Protein AF-A0A0N5BT43-F1 (afdb_monomer)

Structure (mmCIF, N/CA/C/O backbone):
data_AF-A0A0N5BT43-F1
#
_entry.id   AF-A0A0N5BT43-F1
#
loop_
_atom_site.group_PDB
_atom_site.id
_atom_site.type_symbol
_atom_site.label_atom_id
_ato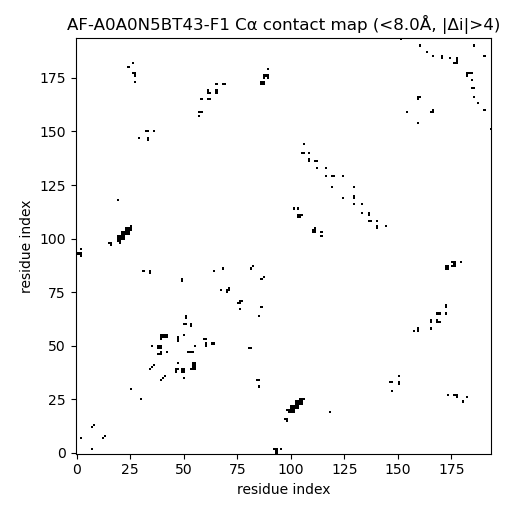m_site.label_alt_id
_atom_site.label_comp_id
_atom_site.label_asym_id
_atom_site.label_entity_id
_atom_site.label_seq_id
_atom_site.pdbx_PDB_ins_code
_atom_site.Cartn_x
_atom_site.Cartn_y
_atom_site.Cartn_z
_atom_site.occupancy
_atom_site.B_iso_or_equiv
_atom_site.auth_seq_id
_atom_site.auth_comp_id
_atom_site.auth_asym_id
_atom_site.auth_atom_id
_atom_site.pdbx_PDB_model_num
ATOM 1 N N . MET A 1 1 ? 10.689 -14.403 7.385 1.00 35.81 1 MET A N 1
ATOM 2 C CA . MET A 1 1 ? 11.200 -13.707 8.581 1.00 35.81 1 MET A CA 1
ATOM 3 C C . MET A 1 1 ? 10.027 -13.578 9.537 1.00 35.81 1 MET A C 1
ATOM 5 O O . MET A 1 1 ? 9.161 -12.757 9.276 1.00 35.81 1 MET A O 1
ATOM 9 N N . LYS A 1 2 ? 9.903 -14.493 10.511 1.00 35.62 2 LYS A N 1
ATOM 10 C CA . LYS A 1 2 ? 8.827 -14.454 11.515 1.00 35.62 2 LYS A CA 1
ATOM 11 C C . LYS A 1 2 ? 9.064 -13.217 12.379 1.00 35.62 2 LYS A C 1
ATOM 13 O O . LYS A 1 2 ? 10.178 -13.069 12.862 1.00 35.62 2 LYS A O 1
ATOM 18 N N . ILE A 1 3 ? 8.051 -12.369 12.539 1.00 40.81 3 ILE A N 1
ATOM 19 C CA . ILE A 1 3 ? 8.063 -11.384 13.621 1.00 40.81 3 ILE A CA 1
ATOM 20 C C . ILE A 1 3 ? 7.986 -12.225 14.890 1.00 40.81 3 ILE A C 1
ATOM 22 O O . ILE A 1 3 ? 6.999 -12.936 15.094 1.00 40.81 3 ILE A O 1
ATOM 26 N N . THR A 1 4 ? 9.073 -12.278 15.649 1.00 49.47 4 THR A N 1
ATOM 27 C CA . THR A 1 4 ? 9.100 -13.007 16.916 1.00 49.47 4 THR A CA 1
ATOM 28 C C . THR A 1 4 ? 8.490 -12.129 18.001 1.00 49.47 4 THR A C 1
ATOM 30 O O . THR A 1 4 ? 8.482 -10.904 17.892 1.00 49.47 4 THR A O 1
ATOM 33 N N . GLN A 1 5 ? 7.966 -12.763 19.051 1.00 48.34 5 GLN A N 1
ATOM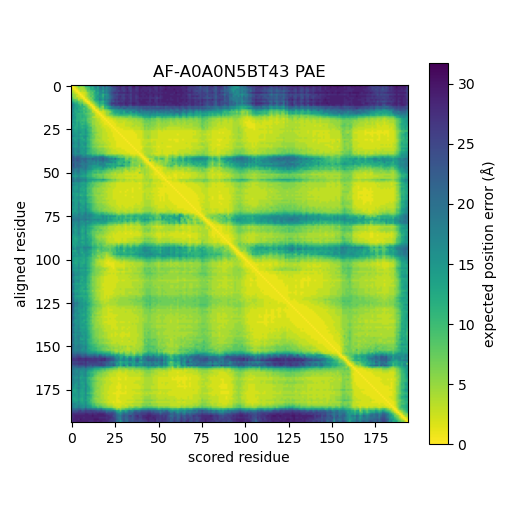 34 C CA . GLN A 1 5 ? 7.461 -12.098 20.257 1.00 48.34 5 GLN A CA 1
ATOM 35 C C . GLN A 1 5 ? 8.425 -10.999 20.751 1.00 48.34 5 GLN A C 1
ATOM 37 O O . GLN A 1 5 ? 7.984 -9.934 21.176 1.00 48.34 5 GLN A O 1
ATOM 42 N N . ASP A 1 6 ? 9.728 -11.240 20.592 1.00 47.28 6 ASP A N 1
ATOM 43 C CA . ASP A 1 6 ? 10.815 -10.368 21.032 1.00 47.28 6 ASP A CA 1
ATOM 44 C C . ASP A 1 6 ? 10.832 -8.992 20.333 1.00 47.28 6 ASP A C 1
ATOM 46 O O . ASP A 1 6 ? 11.148 -7.983 20.960 1.00 47.28 6 ASP A O 1
ATOM 50 N N . GLU A 1 7 ? 10.429 -8.911 19.057 1.00 50.16 7 GLU A N 1
ATOM 51 C CA . GLU A 1 7 ? 10.373 -7.641 18.303 1.00 50.16 7 GLU A CA 1
ATOM 52 C C . GLU A 1 7 ? 9.180 -6.760 18.717 1.00 50.16 7 GLU A C 1
ATOM 54 O O . GLU A 1 7 ? 9.141 -5.565 18.425 1.00 50.16 7 GLU A O 1
ATOM 59 N N . ILE A 1 8 ? 8.202 -7.346 19.409 1.00 52.69 8 ILE A N 1
ATOM 60 C CA . ILE A 1 8 ? 7.000 -6.672 19.909 1.00 52.69 8 ILE A CA 1
ATOM 61 C C . ILE A 1 8 ? 7.227 -6.209 21.368 1.00 52.69 8 ILE A C 1
ATOM 63 O O . ILE A 1 8 ? 6.659 -5.210 21.812 1.00 52.69 8 ILE A O 1
ATOM 67 N N . THR A 1 9 ? 8.123 -6.867 22.109 1.00 47.19 9 THR A N 1
ATOM 68 C CA . THR A 1 9 ? 8.398 -6.586 23.529 1.00 47.19 9 THR A CA 1
ATOM 69 C C . THR A 1 9 ? 9.357 -5.427 23.814 1.00 47.19 9 THR A C 1
ATOM 71 O O . THR A 1 9 ? 9.362 -4.946 24.946 1.00 47.19 9 THR A O 1
ATOM 74 N N . ASP A 1 10 ? 10.080 -4.886 22.823 1.00 52.25 10 ASP A N 1
ATOM 75 C CA . ASP A 1 10 ? 10.927 -3.683 23.014 1.00 52.25 10 ASP A CA 1
ATOM 76 C C . ASP A 1 10 ? 10.100 -2.394 23.267 1.00 52.25 10 ASP A C 1
ATOM 78 O O . ASP A 1 10 ? 10.631 -1.310 23.517 1.00 52.25 10 ASP A O 1
ATOM 82 N N . GLY A 1 11 ? 8.767 -2.524 23.278 1.00 51.66 11 GLY A N 1
ATOM 83 C CA . GLY A 1 11 ? 7.824 -1.542 23.801 1.00 51.66 11 GLY A CA 1
ATOM 84 C C . GLY A 1 11 ? 6.556 -2.181 24.379 1.00 51.66 11 GLY A C 1
ATOM 85 O O . GLY A 1 11 ? 5.503 -2.078 23.768 1.00 51.66 11 GLY A O 1
ATOM 86 N N . ARG A 1 12 ? 6.639 -2.790 25.575 1.00 50.28 12 ARG A N 1
ATOM 87 C CA . ARG A 1 12 ? 5.501 -3.129 26.475 1.00 50.28 12 ARG A CA 1
ATOM 88 C C . ARG A 1 12 ? 4.264 -3.761 25.806 1.00 50.28 12 ARG A C 1
ATOM 90 O O . ARG A 1 12 ? 3.149 -3.257 25.948 1.00 50.28 12 ARG A O 1
ATOM 97 N N . ILE A 1 13 ? 4.425 -4.885 25.118 1.00 56.25 13 ILE A N 1
ATOM 98 C CA . ILE A 1 13 ? 3.288 -5.722 24.711 1.00 56.25 13 ILE A CA 1
ATOM 99 C C . ILE A 1 13 ? 3.469 -7.091 25.361 1.00 56.25 13 ILE A C 1
ATOM 101 O O . ILE A 1 13 ? 4.015 -8.021 24.775 1.00 56.25 13 ILE A O 1
ATOM 105 N N . ASP A 1 14 ? 3.017 -7.201 26.610 1.00 57.00 14 ASP A N 1
ATOM 106 C CA . ASP A 1 14 ? 3.233 -8.403 27.422 1.00 57.00 14 ASP A CA 1
ATOM 107 C C . ASP A 1 14 ? 2.347 -9.579 26.963 1.00 57.00 14 ASP A C 1
ATOM 109 O O . ASP A 1 14 ? 2.693 -10.740 27.180 1.00 57.00 14 ASP A O 1
ATOM 113 N N . ARG A 1 15 ? 1.207 -9.303 26.299 1.00 66.69 15 ARG A N 1
ATOM 114 C CA . ARG A 1 15 ? 0.237 -10.314 25.830 1.00 66.69 15 ARG A CA 1
ATOM 115 C C . ARG A 1 15 ? -0.517 -9.889 24.573 1.00 66.69 15 ARG A C 1
ATOM 117 O O . ARG A 1 15 ? -1.572 -9.272 24.651 1.00 66.69 15 ARG A O 1
ATOM 124 N N . LEU A 1 16 ? -0.026 -10.285 23.403 1.00 65.19 16 LEU A N 1
ATOM 125 C CA . LEU A 1 16 ? -0.642 -9.974 22.104 1.00 65.19 16 LEU A CA 1
ATOM 126 C C . LEU A 1 16 ? -2.112 -10.402 21.958 1.00 65.19 16 LEU A C 1
ATOM 128 O O . LEU A 1 16 ? -2.863 -9.751 21.238 1.00 65.19 16 LEU A O 1
ATOM 132 N N . SER A 1 17 ? -2.539 -11.453 22.660 1.00 69.31 17 SER A N 1
ATOM 133 C CA . SER A 1 17 ? -3.932 -11.921 22.677 1.00 69.31 17 SER A CA 1
ATOM 134 C C . SER A 1 17 ? -4.920 -10.907 23.265 1.00 69.31 17 SER A C 1
ATOM 136 O O . SER A 1 17 ? -6.119 -11.007 23.020 1.00 69.31 17 SER A O 1
ATOM 138 N N . GLU A 1 18 ? -4.435 -9.944 24.049 1.00 76.12 18 GLU A N 1
ATOM 139 C CA . GLU A 1 18 ? -5.247 -8.884 24.657 1.00 76.12 18 GLU A CA 1
ATOM 140 C C . GLU A 1 18 ? -5.387 -7.662 23.730 1.00 76.12 18 GLU A C 1
ATOM 142 O O . GLU A 1 18 ? -6.152 -6.741 24.015 1.00 76.12 18 GLU A O 1
ATOM 147 N N . TRP A 1 19 ? -4.687 -7.657 22.589 1.00 77.69 19 TRP A N 1
ATOM 148 C CA . TRP A 1 19 ? -4.677 -6.541 21.652 1.00 77.69 19 TRP A CA 1
ATOM 149 C C . TRP A 1 19 ? -5.631 -6.760 20.485 1.00 77.69 19 TRP A C 1
ATOM 151 O O . TRP A 1 19 ? -5.748 -7.843 19.912 1.00 77.69 19 TRP A O 1
ATOM 161 N N . LYS A 1 20 ? -6.277 -5.670 20.072 1.00 83.12 20 LYS A N 1
ATOM 162 C CA . LYS A 1 20 ? -7.002 -5.601 18.803 1.00 83.12 20 LYS A CA 1
ATOM 163 C C . LYS A 1 20 ? -6.068 -5.054 17.737 1.00 83.12 20 LYS A C 1
ATOM 165 O O . LYS A 1 20 ? -5.695 -3.883 17.766 1.00 83.12 20 LYS A O 1
ATOM 170 N N . VAL A 1 21 ? -5.687 -5.915 16.797 1.00 83.44 21 VAL A N 1
ATOM 171 C CA . VAL A 1 21 ? -4.773 -5.558 15.710 1.00 83.44 21 VAL A CA 1
ATOM 172 C C . VAL A 1 21 ? -5.571 -5.247 14.451 1.00 83.44 21 VAL A C 1
ATOM 174 O O . VAL A 1 21 ? -6.328 -6.076 13.942 1.00 83.44 21 VAL A O 1
ATOM 177 N N . PHE A 1 22 ? -5.372 -4.041 13.928 1.00 86.81 22 PHE A N 1
ATOM 178 C CA . PHE A 1 22 ? -5.937 -3.606 12.659 1.00 86.81 22 PHE A CA 1
ATOM 179 C C . PHE A 1 22 ? -4.843 -3.488 11.611 1.00 86.81 22 PHE A C 1
ATOM 181 O O . PHE A 1 22 ? -3.774 -2.937 11.868 1.00 86.81 22 PHE A O 1
ATOM 188 N N . MET A 1 23 ? -5.145 -3.941 10.399 1.00 87.50 23 MET A N 1
ATOM 189 C CA . MET A 1 23 ? -4.283 -3.743 9.243 1.00 87.50 23 MET A CA 1
ATOM 190 C C . MET A 1 23 ? -5.022 -2.914 8.207 1.00 87.50 23 MET A C 1
ATOM 192 O O . MET A 1 23 ? -6.097 -3.295 7.756 1.00 87.50 23 MET A O 1
ATOM 196 N N . ILE A 1 24 ? -4.438 -1.796 7.790 1.00 88.25 24 ILE A N 1
ATOM 197 C CA . ILE A 1 24 ? -4.996 -0.980 6.713 1.00 88.25 24 ILE A CA 1
ATOM 198 C C . ILE A 1 24 ? -4.375 -1.451 5.398 1.00 88.25 24 ILE A C 1
ATOM 200 O O . ILE A 1 24 ? -3.164 -1.342 5.205 1.00 88.25 24 ILE A O 1
ATOM 204 N N . LYS A 1 25 ? -5.198 -1.979 4.489 1.00 90.38 25 LYS A N 1
ATOM 205 C CA . LYS A 1 25 ? -4.769 -2.354 3.139 1.00 90.38 25 LYS A CA 1
ATOM 206 C C . LYS A 1 25 ? -5.042 -1.226 2.151 1.00 90.38 25 LYS A C 1
ATOM 208 O O . LYS A 1 25 ? -6.048 -0.528 2.240 1.00 90.38 25 LYS A O 1
ATOM 213 N N . GLN A 1 26 ? -4.159 -1.097 1.170 1.00 90.81 26 GLN A N 1
ATOM 214 C CA . GLN A 1 26 ? -4.275 -0.156 0.063 1.00 90.81 26 GLN A CA 1
ATOM 215 C C . GLN A 1 26 ? -3.997 -0.903 -1.242 1.00 90.81 26 GLN A C 1
ATOM 217 O O . GLN A 1 26 ? -3.101 -1.749 -1.286 1.00 90.81 26 GLN A O 1
ATOM 222 N N . HIS A 1 27 ? -4.731 -0.584 -2.310 1.00 91.00 27 HIS A N 1
ATOM 223 C CA . HIS A 1 27 ? -4.493 -1.192 -3.618 1.00 91.00 27 HIS A CA 1
ATOM 224 C C . HIS A 1 27 ? -3.023 -0.983 -4.055 1.00 91.00 27 HIS A C 1
ATOM 226 O O . HIS A 1 27 ? -2.564 0.168 -4.048 1.00 91.00 27 HIS A O 1
ATOM 232 N N . PRO A 1 28 ? -2.277 -2.032 -4.477 1.00 91.94 28 PRO A N 1
ATOM 233 C CA . PRO A 1 28 ? -0.835 -1.931 -4.729 1.00 91.94 28 PRO A CA 1
ATOM 234 C C . PRO A 1 28 ? -0.446 -0.832 -5.722 1.00 91.94 28 PRO A C 1
ATOM 236 O O . PRO A 1 28 ? 0.557 -0.145 -5.531 1.00 91.94 28 PRO A O 1
ATOM 239 N N . VAL A 1 29 ? -1.272 -0.609 -6.751 1.00 88.88 29 VAL A N 1
ATOM 240 C CA . VAL A 1 29 ? -1.067 0.486 -7.714 1.00 88.88 29 VAL A CA 1
ATOM 241 C C . VAL A 1 29 ? -1.148 1.851 -7.036 1.00 88.88 29 VAL A C 1
ATOM 243 O O . VAL A 1 29 ? -0.245 2.666 -7.204 1.00 88.88 29 VAL A O 1
ATOM 246 N N . ASN A 1 30 ? -2.183 2.101 -6.231 1.00 88.06 30 ASN A N 1
ATOM 247 C CA . ASN A 1 30 ? -2.364 3.401 -5.583 1.00 88.06 30 ASN A CA 1
ATOM 248 C C . ASN A 1 30 ? -1.234 3.670 -4.588 1.00 88.06 30 ASN A C 1
ATOM 250 O O . ASN A 1 30 ? -0.684 4.769 -4.575 1.00 88.06 30 ASN A O 1
ATOM 254 N N . ARG A 1 31 ? -0.821 2.638 -3.844 1.00 90.31 31 ARG A N 1
ATOM 255 C CA . ARG A 1 31 ? 0.324 2.705 -2.936 1.00 90.31 31 ARG A CA 1
ATOM 256 C C . ARG A 1 31 ? 1.609 3.101 -3.654 1.00 90.31 31 ARG A C 1
ATOM 258 O O . ARG A 1 31 ? 2.283 4.048 -3.253 1.00 90.31 31 ARG A O 1
ATOM 265 N N . PHE A 1 32 ? 1.953 2.387 -4.724 1.00 91.06 32 PHE A N 1
ATOM 266 C CA . PHE A 1 32 ? 3.161 2.677 -5.491 1.00 91.06 32 PHE A CA 1
ATOM 267 C C . PHE A 1 32 ? 3.148 4.111 -6.033 1.00 91.06 32 PHE A C 1
ATOM 269 O O . PHE A 1 32 ? 4.145 4.828 -5.932 1.00 91.06 32 PHE A O 1
ATOM 276 N N . LEU A 1 33 ? 2.008 4.549 -6.572 1.00 88.31 33 LEU A N 1
ATOM 277 C CA . LEU A 1 33 ? 1.860 5.881 -7.146 1.00 88.31 33 LEU A CA 1
ATOM 278 C C . LEU A 1 33 ? 1.899 6.995 -6.094 1.00 88.31 33 LEU A C 1
ATOM 280 O O . LEU A 1 33 ? 2.471 8.050 -6.366 1.00 88.31 33 LEU A O 1
ATOM 284 N N . ASP A 1 34 ? 1.366 6.769 -4.891 1.00 87.25 34 ASP A N 1
ATOM 285 C CA . ASP A 1 34 ? 1.503 7.690 -3.757 1.00 87.25 34 ASP A CA 1
ATOM 286 C C . ASP A 1 34 ? 2.980 7.920 -3.410 1.00 87.25 34 ASP A C 1
ATOM 288 O O . ASP A 1 34 ? 3.438 9.064 -3.299 1.00 87.25 34 ASP A O 1
ATOM 292 N N . VAL A 1 35 ? 3.749 6.835 -3.283 1.00 88.56 35 VAL A N 1
ATOM 293 C CA . VAL A 1 35 ? 5.186 6.888 -2.977 1.00 88.56 35 VAL A CA 1
ATOM 294 C C . VAL A 1 35 ? 5.954 7.573 -4.109 1.00 88.56 35 VAL A C 1
ATOM 296 O O . VAL A 1 35 ? 6.746 8.489 -3.864 1.00 88.56 35 VAL A O 1
ATOM 299 N N . TYR A 1 36 ? 5.679 7.189 -5.356 1.00 88.06 36 TYR A N 1
ATOM 300 C CA . TYR A 1 36 ? 6.255 7.806 -6.548 1.00 88.06 36 TYR A CA 1
ATOM 301 C C . TYR A 1 36 ? 5.979 9.316 -6.601 1.00 88.06 36 TYR A C 1
ATOM 303 O O . TYR A 1 36 ? 6.898 10.115 -6.791 1.00 88.06 36 TYR A O 1
ATOM 311 N N . MET A 1 37 ? 4.742 9.743 -6.354 1.00 85.31 37 MET A N 1
ATOM 312 C CA . MET A 1 37 ? 4.394 11.163 -6.340 1.00 85.31 37 MET A CA 1
ATOM 313 C C . MET A 1 37 ? 5.068 11.929 -5.206 1.00 85.31 37 MET A C 1
ATOM 315 O O . MET A 1 37 ? 5.446 13.091 -5.383 1.00 85.31 37 MET A O 1
ATOM 319 N N . ARG A 1 38 ? 5.219 11.294 -4.040 1.00 85.12 38 ARG A N 1
ATOM 320 C CA . ARG A 1 38 ? 5.840 11.902 -2.862 1.00 85.12 38 ARG A CA 1
ATOM 321 C C . ARG A 1 38 ? 7.337 12.125 -3.053 1.00 85.12 38 ARG A C 1
ATOM 323 O O . ARG A 1 38 ? 7.846 13.171 -2.641 1.00 85.12 38 ARG A O 1
ATOM 330 N N . PHE A 1 39 ? 8.039 11.160 -3.644 1.00 86.31 39 PHE A N 1
ATOM 331 C CA . PHE A 1 39 ? 9.501 11.181 -3.697 1.00 86.31 39 PHE A CA 1
ATOM 332 C C . PHE A 1 39 ? 10.071 11.520 -5.074 1.00 86.31 39 PHE A C 1
ATOM 334 O O . PHE A 1 39 ? 11.065 12.240 -5.136 1.00 86.31 39 PHE A O 1
ATOM 341 N N . CYS A 1 40 ? 9.442 11.068 -6.156 1.00 85.62 40 CYS A N 1
ATOM 342 C CA . CYS A 1 40 ? 10.077 10.994 -7.475 1.00 85.62 40 CYS A CA 1
ATOM 343 C C . CYS A 1 40 ? 9.611 12.060 -8.463 1.00 85.62 40 CYS A C 1
ATOM 345 O O . CYS A 1 40 ? 10.371 12.485 -9.325 1.00 85.62 40 CYS A O 1
ATOM 347 N N . GLN A 1 41 ? 8.398 12.577 -8.288 1.00 79.88 41 GLN A N 1
ATOM 348 C CA . GLN A 1 41 ? 7.828 13.584 -9.187 1.00 79.88 41 GLN A CA 1
ATOM 349 C C . GLN A 1 41 ? 8.250 15.032 -8.911 1.00 79.88 41 GLN A C 1
ATOM 351 O O . GLN A 1 41 ? 7.934 15.923 -9.695 1.00 79.88 41 GLN A O 1
ATOM 356 N N . LYS A 1 42 ? 8.945 15.302 -7.803 1.00 73.31 42 LYS A N 1
ATOM 357 C CA . LYS A 1 42 ? 9.584 16.602 -7.560 1.00 73.31 42 LYS A CA 1
ATOM 358 C C . LYS A 1 42 ? 11.086 16.387 -7.508 1.00 73.31 42 LYS A C 1
ATOM 360 O O . LYS A 1 42 ? 11.543 15.645 -6.637 1.00 73.31 42 LYS A O 1
ATOM 365 N N . TYR A 1 43 ? 11.835 17.056 -8.387 1.00 67.44 43 TYR A N 1
ATOM 366 C CA . TYR A 1 43 ? 13.292 17.027 -8.317 1.00 67.44 43 TYR A CA 1
ATOM 367 C C . TYR A 1 43 ? 13.734 17.558 -6.955 1.00 67.44 43 TYR A C 1
ATOM 369 O O . TYR A 1 43 ? 13.510 18.712 -6.592 1.00 67.44 43 TYR A O 1
ATOM 377 N N . ARG A 1 44 ? 14.310 16.659 -6.169 1.00 73.81 44 ARG A N 1
ATOM 378 C CA . ARG A 1 44 ? 14.967 16.942 -4.902 1.00 73.81 44 ARG A CA 1
ATOM 379 C C . ARG A 1 44 ? 16.174 16.034 -4.889 1.00 73.81 44 ARG A C 1
ATOM 381 O O . ARG A 1 44 ? 16.004 14.820 -4.934 1.00 73.81 44 ARG A O 1
ATOM 388 N N . GLU A 1 45 ? 17.367 16.602 -4.824 1.00 71.81 45 GLU A N 1
ATOM 389 C CA . GLU A 1 45 ? 18.614 15.834 -4.886 1.00 71.81 45 GLU A CA 1
ATOM 390 C C . GLU A 1 45 ? 18.652 14.712 -3.833 1.00 71.81 45 GLU A C 1
ATOM 392 O O . GLU A 1 45 ? 18.938 13.560 -4.152 1.00 71.81 45 GLU A O 1
ATOM 397 N N . LYS A 1 46 ? 18.151 14.996 -2.623 1.00 75.56 46 LYS A N 1
ATOM 398 C CA . LYS A 1 46 ? 17.956 14.011 -1.541 1.00 75.56 46 LYS A CA 1
ATOM 399 C C . LYS A 1 46 ? 17.044 12.817 -1.873 1.00 75.56 46 LYS A C 1
ATOM 401 O O . LYS A 1 46 ? 17.065 11.811 -1.172 1.00 75.56 46 LYS A O 1
ATOM 406 N N . ASN A 1 47 ? 16.217 12.914 -2.912 1.00 79.25 47 ASN A N 1
ATOM 407 C CA . ASN A 1 47 ? 15.336 11.837 -3.367 1.00 79.25 47 ASN A CA 1
ATOM 408 C C . ASN A 1 47 ? 15.912 11.070 -4.566 1.00 79.25 47 ASN A C 1
ATOM 410 O O . ASN A 1 47 ? 15.330 10.064 -4.966 1.00 79.25 47 ASN A O 1
ATOM 414 N N . LYS A 1 48 ? 17.050 11.499 -5.127 1.00 78.69 48 LYS A N 1
ATOM 415 C CA . LYS A 1 48 ? 17.673 10.865 -6.295 1.00 78.69 48 LYS A CA 1
ATOM 416 C C . LYS A 1 48 ? 17.937 9.374 -6.053 1.00 78.69 48 LYS A C 1
ATOM 418 O O . LYS A 1 48 ? 17.581 8.546 -6.890 1.00 78.69 48 LYS A O 1
ATOM 423 N N . VAL A 1 49 ? 18.456 9.035 -4.868 1.00 82.00 49 VAL A N 1
ATOM 424 C CA . VAL A 1 49 ? 18.684 7.645 -4.436 1.00 82.00 49 VAL A CA 1
ATOM 425 C C . VAL A 1 49 ? 17.364 6.887 -4.277 1.00 82.00 49 VAL A C 1
ATOM 427 O O . VAL A 1 49 ? 17.228 5.802 -4.831 1.00 82.00 49 VAL A O 1
ATOM 430 N N . LYS A 1 50 ? 16.363 7.490 -3.616 1.00 83.38 50 LYS A N 1
ATOM 431 C CA . LYS A 1 50 ? 15.030 6.888 -3.388 1.00 83.38 50 LYS A CA 1
ATOM 432 C C . LYS A 1 50 ? 14.291 6.554 -4.683 1.00 83.38 50 LYS A C 1
ATOM 434 O O . LYS A 1 50 ? 13.457 5.658 -4.717 1.00 83.38 50 LYS A O 1
ATOM 439 N N . CYS A 1 51 ? 14.588 7.308 -5.735 1.00 87.62 51 CYS A N 1
ATOM 440 C CA . CYS A 1 51 ? 14.001 7.159 -7.058 1.00 87.62 51 CYS A CA 1
ATOM 441 C C . CYS A 1 51 ? 14.960 6.479 -8.033 1.00 87.62 51 CYS A C 1
ATOM 443 O O . CYS A 1 51 ? 14.807 6.636 -9.239 1.00 87.62 51 CYS A O 1
ATOM 445 N N . LEU A 1 52 ? 15.959 5.738 -7.536 1.00 90.25 52 LEU A N 1
ATOM 446 C CA . LEU A 1 52 ? 16.852 4.885 -8.328 1.00 90.25 52 LEU A CA 1
ATOM 447 C C . LEU A 1 52 ? 17.590 5.617 -9.460 1.00 90.25 52 LEU A C 1
ATOM 449 O O . LEU A 1 52 ? 17.889 5.029 -10.505 1.00 90.25 52 LEU A O 1
ATOM 453 N N . ASN A 1 53 ? 17.893 6.904 -9.261 1.00 89.50 53 ASN A N 1
ATOM 454 C CA . ASN A 1 53 ? 18.434 7.808 -10.281 1.00 89.50 53 ASN A CA 1
ATOM 455 C C . ASN A 1 53 ? 17.544 7.930 -11.539 1.00 89.50 53 ASN A C 1
ATOM 457 O O . ASN A 1 53 ? 18.045 8.242 -12.612 1.00 89.50 53 ASN A O 1
ATOM 461 N N . CYS A 1 54 ? 16.246 7.642 -11.428 1.00 89.00 54 CYS A N 1
ATOM 462 C CA . CYS A 1 54 ? 15.268 7.734 -12.517 1.00 89.00 54 CYS A CA 1
ATOM 463 C C . CYS A 1 54 ? 14.467 9.043 -12.506 1.00 89.00 54 CYS A C 1
ATOM 465 O O . CYS A 1 54 ? 13.757 9.325 -13.465 1.00 89.00 54 CYS A O 1
ATOM 467 N N . PHE A 1 55 ? 14.549 9.835 -11.431 1.00 85.12 55 PHE A N 1
ATOM 468 C CA . PHE A 1 55 ? 13.744 11.050 -11.250 1.00 85.12 55 PHE A CA 1
ATOM 469 C C . PHE A 1 55 ? 12.249 10.769 -11.452 1.00 85.12 55 PHE A C 1
ATOM 471 O O . PHE A 1 55 ? 11.715 9.930 -10.737 1.00 85.12 55 PHE A O 1
ATOM 478 N N . SER A 1 56 ? 11.581 11.433 -12.397 1.00 85.94 56 SER A N 1
ATOM 479 C CA . SER A 1 56 ? 10.166 11.219 -12.704 1.00 85.94 56 SER A CA 1
ATOM 480 C C . SER A 1 56 ? 9.910 10.096 -13.716 1.00 85.94 56 SER A C 1
ATOM 482 O O . SER A 1 56 ? 8.748 9.797 -13.965 1.00 85.94 56 SER A O 1
ATOM 484 N N . ASP A 1 57 ? 10.925 9.432 -14.277 1.00 87.62 57 ASP A N 1
ATOM 485 C CA . ASP A 1 57 ? 10.712 8.357 -15.256 1.00 87.62 57 ASP A CA 1
ATOM 486 C C . ASP A 1 57 ? 10.135 7.095 -14.590 1.00 87.62 57 ASP A C 1
ATOM 488 O O . ASP A 1 57 ? 10.836 6.293 -13.963 1.00 87.62 57 ASP A O 1
ATOM 492 N N . LEU A 1 58 ? 8.829 6.905 -14.773 1.00 86.50 58 LEU A N 1
ATOM 493 C CA . LEU A 1 58 ? 8.062 5.783 -14.244 1.00 86.50 58 LEU A CA 1
ATOM 494 C C . LEU A 1 58 ? 8.540 4.425 -14.789 1.00 86.50 58 LEU A C 1
ATOM 496 O O . LEU A 1 58 ? 8.617 3.448 -14.036 1.00 86.50 58 LEU A O 1
ATOM 500 N N . ASN A 1 59 ? 8.908 4.364 -16.074 1.00 88.50 59 ASN A N 1
ATOM 501 C CA . ASN A 1 59 ? 9.397 3.144 -16.718 1.00 88.50 59 ASN A CA 1
ATOM 502 C C . ASN A 1 59 ? 10.731 2.703 -16.113 1.00 88.50 59 ASN A C 1
ATOM 504 O O . ASN A 1 59 ? 10.927 1.515 -15.812 1.00 88.50 59 ASN A O 1
ATOM 508 N N . CYS A 1 60 ? 11.635 3.665 -15.916 1.00 91.06 60 CYS A N 1
ATOM 509 C CA . CYS A 1 60 ? 12.921 3.450 -15.267 1.00 91.06 60 CYS A CA 1
ATOM 510 C C . CYS A 1 60 ? 12.733 2.978 -13.821 1.00 91.06 60 CYS A C 1
ATOM 512 O O . CYS A 1 60 ? 13.341 1.973 -13.436 1.00 91.06 60 CYS A O 1
ATOM 514 N N . ILE A 1 61 ? 11.863 3.638 -13.041 1.00 92.19 61 ILE A N 1
ATOM 515 C CA . ILE A 1 61 ? 11.629 3.286 -11.632 1.00 92.19 61 ILE A CA 1
ATOM 516 C C . ILE A 1 61 ? 11.124 1.856 -11.516 1.00 92.19 61 ILE A C 1
ATOM 518 O O . ILE A 1 61 ? 11.734 1.064 -10.806 1.00 92.19 61 ILE A O 1
ATOM 522 N N . ILE A 1 62 ? 10.059 1.491 -12.232 1.00 92.38 62 ILE A N 1
ATOM 523 C CA . ILE A 1 62 ? 9.485 0.140 -12.143 1.00 92.38 62 ILE A CA 1
ATOM 524 C C . ILE A 1 62 ? 10.487 -0.900 -12.629 1.00 92.38 62 ILE A C 1
ATOM 526 O O . ILE A 1 62 ? 10.644 -1.944 -12.005 1.00 92.38 62 ILE A O 1
ATOM 530 N N . SER A 1 63 ? 11.215 -0.622 -13.713 1.00 93.31 63 SER A N 1
ATOM 531 C CA . SER A 1 63 ? 12.195 -1.574 -14.239 1.00 93.31 63 SER A CA 1
ATOM 532 C C . SER A 1 63 ? 13.363 -1.811 -13.285 1.00 93.31 63 SER A C 1
ATOM 534 O O . SER A 1 63 ? 13.796 -2.955 -13.142 1.00 93.31 63 SER A O 1
ATOM 536 N N . LYS A 1 64 ? 13.886 -0.765 -12.634 1.00 94.75 64 LYS A N 1
ATOM 537 C CA . LYS A 1 64 ? 14.954 -0.922 -11.640 1.00 94.75 64 LYS A CA 1
ATOM 538 C C . LYS A 1 64 ? 14.424 -1.509 -10.332 1.00 94.75 64 LYS A C 1
ATOM 540 O O . LYS A 1 64 ? 15.083 -2.378 -9.772 1.00 94.75 64 LYS A O 1
ATOM 545 N N . MET A 1 65 ? 13.232 -1.111 -9.888 1.00 94.50 65 MET A N 1
ATOM 546 C CA . MET A 1 65 ? 12.609 -1.645 -8.677 1.00 94.50 65 MET A CA 1
ATOM 547 C C . MET A 1 65 ? 12.303 -3.138 -8.814 1.00 94.50 65 MET A C 1
ATOM 549 O O . MET A 1 65 ? 12.632 -3.906 -7.919 1.00 94.50 65 MET A O 1
ATOM 553 N N . TYR A 1 66 ? 11.782 -3.569 -9.966 1.00 94.81 66 TYR A N 1
ATOM 554 C CA . TYR A 1 66 ? 11.588 -4.986 -10.277 1.00 94.81 66 TYR A CA 1
ATOM 555 C C . TYR A 1 66 ? 12.891 -5.782 -10.136 1.00 94.81 66 TYR A C 1
ATOM 557 O O . TYR A 1 66 ? 12.900 -6.821 -9.488 1.00 94.81 66 TYR A O 1
ATOM 565 N N . LYS A 1 67 ? 14.012 -5.270 -10.666 1.00 94.06 67 LYS A N 1
ATOM 566 C CA . LYS A 1 67 ? 15.328 -5.919 -10.518 1.00 94.06 67 LYS A CA 1
ATOM 567 C C . LYS A 1 67 ? 15.792 -5.987 -9.059 1.00 94.06 67 LYS A C 1
ATOM 569 O O . LYS A 1 67 ? 16.433 -6.963 -8.686 1.00 94.06 67 LYS A O 1
ATOM 574 N N . LEU A 1 68 ? 15.519 -4.961 -8.250 1.00 92.94 68 LEU A N 1
ATOM 575 C CA . LEU A 1 68 ? 15.876 -4.964 -6.825 1.00 92.94 68 LEU A CA 1
ATOM 576 C C . LEU A 1 68 ? 15.052 -5.982 -6.036 1.00 92.94 68 LEU A C 1
ATOM 578 O O . LEU A 1 68 ? 15.621 -6.748 -5.264 1.00 92.94 68 LEU A O 1
ATOM 582 N N . ILE A 1 69 ? 13.740 -6.017 -6.266 1.00 92.50 69 ILE A N 1
ATOM 583 C CA . ILE A 1 69 ? 12.833 -6.987 -5.644 1.00 92.50 69 ILE A CA 1
ATOM 584 C C . ILE A 1 69 ? 13.218 -8.410 -6.063 1.00 92.50 69 ILE A C 1
ATOM 586 O O . ILE A 1 69 ? 13.350 -9.267 -5.200 1.00 92.50 69 ILE A O 1
ATOM 590 N N . ASP A 1 70 ? 13.498 -8.648 -7.347 1.00 91.75 70 ASP A N 1
ATOM 591 C CA . ASP A 1 70 ? 13.932 -9.957 -7.853 1.00 91.75 70 ASP A CA 1
ATOM 592 C C . ASP A 1 70 ? 15.263 -10.429 -7.231 1.00 91.75 70 ASP A C 1
ATOM 594 O O . ASP A 1 70 ? 15.410 -11.591 -6.842 1.00 91.75 70 ASP A O 1
ATOM 598 N N . LYS A 1 71 ? 16.237 -9.522 -7.071 1.00 91.94 71 LYS A N 1
ATOM 599 C CA . LYS A 1 71 ? 17.479 -9.821 -6.341 1.00 91.94 71 LYS A CA 1
ATOM 600 C C . LYS A 1 71 ? 17.202 -10.160 -4.879 1.00 91.94 71 LYS A C 1
ATOM 602 O O . LYS A 1 71 ? 17.769 -11.126 -4.372 1.00 91.94 71 LYS A O 1
ATOM 607 N N . LYS A 1 72 ? 16.325 -9.399 -4.213 1.00 89.69 72 LYS A N 1
ATOM 608 C CA . LYS A 1 72 ? 15.947 -9.651 -2.818 1.00 89.69 72 LYS A CA 1
ATOM 609 C C . LYS A 1 72 ? 15.246 -10.995 -2.653 1.00 89.69 72 LYS A C 1
ATOM 611 O O . LYS A 1 72 ? 15.622 -11.739 -1.759 1.00 89.69 72 LYS A O 1
ATOM 616 N N . SER A 1 73 ? 14.297 -11.346 -3.525 1.00 87.62 73 SER A N 1
ATOM 617 C CA . SER A 1 73 ? 13.599 -12.642 -3.457 1.00 87.62 73 SER A CA 1
ATOM 618 C C . SER A 1 73 ? 14.532 -13.838 -3.626 1.00 87.62 73 SER A C 1
ATOM 620 O O . SER A 1 73 ? 14.207 -14.934 -3.185 1.00 87.62 73 SER A O 1
ATOM 622 N N . ARG A 1 74 ? 15.694 -13.633 -4.254 1.00 88.12 74 ARG A N 1
ATOM 623 C CA . ARG A 1 74 ? 16.746 -14.643 -4.409 1.00 88.12 74 ARG A CA 1
ATOM 624 C C . ARG A 1 74 ? 17.811 -14.583 -3.305 1.00 88.12 74 ARG A C 1
ATOM 626 O O . ARG A 1 74 ? 18.825 -15.258 -3.424 1.00 88.12 74 ARG A O 1
ATOM 633 N N . ASN A 1 75 ? 17.605 -13.774 -2.262 1.00 84.94 75 ASN A N 1
ATOM 634 C CA . ASN A 1 75 ? 18.561 -13.520 -1.177 1.00 84.94 75 ASN A CA 1
ATOM 635 C C . ASN A 1 75 ? 19.935 -13.006 -1.663 1.00 84.94 75 ASN A C 1
ATOM 637 O O . ASN A 1 75 ? 20.958 -13.269 -1.044 1.00 84.94 75 ASN A O 1
ATOM 641 N N . VAL A 1 76 ? 19.965 -12.253 -2.772 1.00 79.12 76 VAL A N 1
ATOM 642 C CA . VAL A 1 76 ? 21.196 -11.709 -3.394 1.00 79.12 76 VAL A CA 1
ATOM 643 C C . VAL A 1 76 ? 21.435 -10.241 -2.996 1.00 79.12 76 VAL A C 1
ATOM 645 O O . VAL A 1 76 ? 22.187 -9.517 -3.647 1.00 79.12 76 VAL A O 1
ATOM 648 N N . MET A 1 77 ? 20.734 -9.734 -1.981 1.00 78.56 77 MET A N 1
ATOM 649 C CA . MET A 1 77 ? 20.834 -8.334 -1.566 1.00 78.56 77 MET A CA 1
ATOM 650 C C . MET A 1 77 ? 20.448 -8.152 -0.096 1.00 78.56 77 MET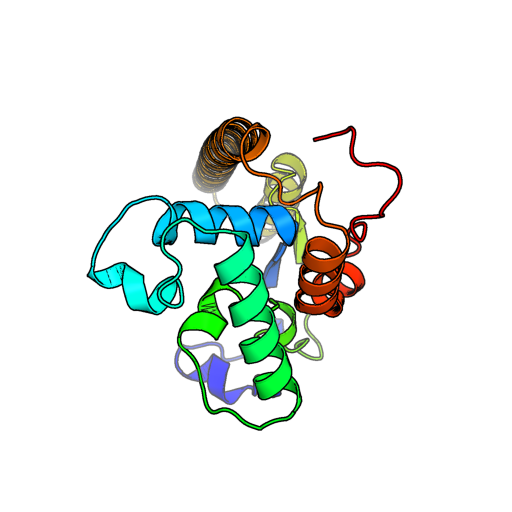 A C 1
ATOM 652 O O . MET A 1 77 ? 19.396 -8.629 0.341 1.00 78.56 77 MET A O 1
ATOM 656 N N . ASP A 1 78 ? 21.267 -7.382 0.620 1.00 74.56 78 ASP A N 1
ATOM 657 C CA . ASP A 1 78 ? 20.997 -6.938 1.988 1.00 74.56 78 ASP A CA 1
ATOM 658 C C . ASP A 1 78 ? 19.827 -5.944 2.058 1.00 74.56 78 ASP A C 1
ATOM 660 O O . ASP A 1 78 ? 19.178 -5.618 1.059 1.00 74.56 78 ASP A O 1
ATOM 664 N N . LYS A 1 79 ? 19.512 -5.480 3.270 1.00 74.88 79 LYS A N 1
ATOM 665 C CA . LYS A 1 79 ? 18.411 -4.545 3.523 1.00 74.88 79 LYS A CA 1
ATOM 666 C C . LYS A 1 79 ? 18.561 -3.274 2.676 1.00 74.88 79 LYS A C 1
ATOM 668 O O . LYS A 1 79 ? 19.558 -2.561 2.763 1.00 74.88 79 LYS A O 1
ATOM 673 N N . SER A 1 80 ? 17.547 -2.967 1.872 1.00 77.75 80 SER A N 1
ATOM 674 C CA . SER A 1 80 ? 17.473 -1.739 1.080 1.00 77.75 80 SER A CA 1
ATOM 675 C C . SER A 1 80 ? 16.490 -0.747 1.690 1.00 77.75 80 SER A C 1
ATOM 677 O O . SER A 1 80 ? 15.387 -1.115 2.076 1.00 77.75 80 SER A O 1
ATOM 679 N N . TYR A 1 81 ? 16.824 0.546 1.653 1.00 80.75 81 TYR A N 1
ATOM 680 C CA . TYR A 1 81 ? 15.895 1.630 2.006 1.00 80.75 81 TYR A CA 1
ATOM 681 C C . TYR A 1 81 ? 14.567 1.568 1.222 1.00 80.75 81 TYR A C 1
ATOM 683 O O . TYR A 1 81 ? 13.529 2.033 1.684 1.00 80.75 81 TYR A O 1
ATOM 691 N N . HIS A 1 82 ? 14.575 0.983 0.022 1.00 88.06 82 HIS A N 1
ATOM 692 C CA . HIS A 1 82 ? 13.380 0.852 -0.813 1.00 88.06 82 HIS A CA 1
ATOM 693 C C . HIS A 1 82 ? 12.363 -0.157 -0.260 1.00 88.06 82 HIS A C 1
ATOM 695 O O . HIS A 1 82 ? 11.193 -0.082 -0.641 1.00 88.06 82 HIS A O 1
ATOM 701 N N . GLU A 1 83 ? 12.783 -1.062 0.633 1.00 87.31 83 GLU A N 1
ATOM 702 C CA . GLU A 1 83 ? 11.929 -2.098 1.231 1.00 87.31 83 GLU A CA 1
ATOM 703 C C . GLU A 1 83 ? 10.758 -1.491 2.014 1.00 87.31 83 GLU A C 1
ATOM 705 O O . GLU A 1 83 ? 9.629 -1.964 1.915 1.00 87.31 83 GLU A O 1
ATOM 710 N N . GLU A 1 84 ? 10.992 -0.379 2.711 1.00 83.00 84 GLU A N 1
ATOM 711 C CA . GLU A 1 84 ? 9.975 0.301 3.523 1.00 83.00 84 GLU A CA 1
ATOM 712 C C . GLU A 1 84 ? 8.861 0.947 2.686 1.00 83.00 84 GLU A C 1
ATOM 714 O O . GLU A 1 84 ? 7.726 1.078 3.141 1.00 83.00 84 GLU A O 1
ATOM 719 N N . TYR A 1 85 ? 9.170 1.368 1.457 1.00 86.50 85 TYR A N 1
ATOM 720 C CA . TYR A 1 85 ? 8.258 2.191 0.656 1.00 86.50 85 TYR A CA 1
ATOM 721 C C . TYR A 1 85 ? 7.661 1.433 -0.524 1.00 86.50 85 TYR A C 1
ATOM 723 O O . TYR A 1 85 ? 6.470 1.557 -0.811 1.00 86.50 85 TYR A O 1
ATOM 731 N N . PHE A 1 86 ? 8.491 0.671 -1.232 1.00 90.50 86 PHE A N 1
ATOM 732 C CA . PHE A 1 86 ? 8.149 0.130 -2.540 1.00 90.50 86 PHE A CA 1
ATOM 733 C C . PHE A 1 86 ? 7.987 -1.385 -2.553 1.00 90.50 86 PHE A C 1
ATOM 735 O O . PHE A 1 86 ? 7.403 -1.896 -3.502 1.00 90.50 86 PHE A O 1
ATOM 742 N N . PHE A 1 87 ? 8.467 -2.124 -1.555 1.00 92.19 87 PHE A N 1
ATOM 743 C CA . PHE A 1 87 ? 8.364 -3.585 -1.587 1.00 92.19 87 PHE A CA 1
ATOM 744 C C . PHE A 1 87 ? 6.964 -4.037 -1.148 1.00 92.19 87 PHE A C 1
ATOM 746 O O . PHE A 1 87 ? 6.211 -3.237 -0.577 1.00 92.19 87 PHE A O 1
ATOM 753 N N . PRO A 1 88 ? 6.550 -5.276 -1.464 1.00 91.62 88 PRO A N 1
ATOM 754 C CA . PRO A 1 88 ? 5.252 -5.805 -1.051 1.00 91.62 88 PRO A CA 1
ATOM 755 C C . PRO A 1 88 ? 5.052 -5.719 0.463 1.00 91.62 88 PRO A C 1
ATOM 757 O O . PRO A 1 88 ? 5.968 -6.010 1.227 1.00 91.62 88 PRO A O 1
ATOM 760 N N . TYR A 1 89 ? 3.858 -5.333 0.913 1.00 87.44 89 TYR A N 1
ATOM 761 C CA . TYR A 1 89 ? 3.558 -5.291 2.349 1.00 87.44 89 TYR A CA 1
ATOM 762 C C . TYR A 1 89 ? 3.634 -6.673 2.984 1.00 87.44 89 TYR A C 1
ATOM 764 O O . TYR A 1 89 ? 4.134 -6.812 4.095 1.00 87.44 89 TYR A O 1
ATOM 772 N N . THR A 1 90 ? 3.233 -7.696 2.236 1.00 87.12 90 THR A N 1
ATOM 773 C CA . THR A 1 90 ? 3.338 -9.105 2.631 1.00 87.12 90 THR A CA 1
ATOM 774 C C . THR A 1 90 ? 4.772 -9.578 2.887 1.00 87.12 90 THR A C 1
ATOM 776 O O . THR A 1 90 ? 4.955 -10.643 3.459 1.00 87.12 90 THR A O 1
ATOM 779 N N . TRP A 1 91 ? 5.799 -8.824 2.482 1.00 85.31 91 TRP A N 1
ATOM 780 C CA . TRP A 1 91 ? 7.196 -9.174 2.770 1.00 85.31 91 TRP A CA 1
ATOM 781 C C . TRP A 1 91 ? 7.673 -8.648 4.122 1.00 85.31 91 TRP A C 1
ATOM 783 O O . TRP A 1 91 ? 8.522 -9.273 4.750 1.00 85.31 91 TRP A O 1
ATOM 793 N N . ASN A 1 92 ? 7.114 -7.523 4.569 1.00 76.00 92 ASN A N 1
ATOM 794 C CA . ASN A 1 92 ? 7.419 -6.925 5.870 1.00 76.00 92 ASN A CA 1
ATOM 795 C C . ASN A 1 92 ? 6.432 -7.379 6.954 1.00 76.00 92 ASN A C 1
ATOM 797 O O . ASN A 1 92 ? 6.607 -7.056 8.123 1.00 76.00 92 ASN A O 1
ATOM 801 N N . PHE A 1 93 ? 5.381 -8.100 6.563 1.00 73.19 93 PHE A N 1
ATOM 802 C CA . PHE A 1 93 ? 4.349 -8.584 7.459 1.00 73.19 93 PHE A CA 1
ATOM 803 C C . PHE A 1 93 ? 4.346 -10.109 7.479 1.00 73.19 93 PHE A C 1
ATOM 805 O O . PHE A 1 93 ? 4.020 -10.746 6.478 1.00 73.19 93 PHE A O 1
ATOM 812 N N . SER A 1 94 ? 4.671 -10.691 8.631 1.00 64.44 94 SER A N 1
ATOM 813 C CA . SER A 1 94 ? 4.387 -12.101 8.886 1.00 64.44 94 SER A CA 1
ATOM 814 C C . SER A 1 94 ? 3.015 -12.224 9.542 1.00 64.44 94 SER A C 1
ATOM 816 O O . SER A 1 94 ? 2.757 -11.486 10.494 1.00 64.44 94 SER A O 1
ATOM 818 N N . PRO A 1 95 ? 2.141 -13.140 9.080 1.00 63.72 95 PRO A N 1
ATOM 819 C CA . PRO A 1 95 ? 0.947 -13.509 9.828 1.00 63.72 95 PRO A CA 1
ATOM 820 C C . PRO A 1 95 ? 1.354 -13.847 11.261 1.00 63.72 95 PRO A C 1
ATOM 822 O O . PRO A 1 95 ? 2.225 -14.695 11.468 1.00 63.72 95 PRO A O 1
ATOM 825 N N . ILE A 1 96 ? 0.775 -13.148 12.233 1.00 67.88 96 ILE A N 1
ATOM 826 C CA . ILE A 1 96 ? 1.052 -13.420 13.638 1.00 67.88 96 ILE A CA 1
ATOM 827 C C . ILE A 1 96 ? 0.119 -14.557 14.048 1.00 67.88 96 ILE A C 1
ATOM 829 O O . ILE A 1 96 ? -1.101 -14.387 14.073 1.00 67.88 96 ILE A O 1
ATOM 833 N N . GLU A 1 97 ? 0.688 -15.739 14.284 1.00 67.75 97 GLU A N 1
ATOM 834 C CA . GLU A 1 97 ? -0.072 -16.917 14.706 1.00 67.75 97 GLU A CA 1
ATOM 835 C C . GLU A 1 97 ? -0.899 -16.595 15.963 1.00 67.75 97 GLU A C 1
ATOM 837 O O . GLU A 1 97 ? -0.407 -15.985 16.910 1.00 67.75 97 GLU A O 1
ATOM 842 N N . GLY A 1 98 ? -2.176 -16.986 15.957 1.00 67.62 98 GLY A N 1
ATOM 843 C CA . GLY A 1 98 ? -3.083 -16.780 17.090 1.00 67.62 98 GLY A CA 1
ATOM 844 C C . GLY A 1 98 ? -3.696 -15.379 17.216 1.00 67.62 98 GLY A C 1
ATOM 845 O O . GLY A 1 98 ? -4.468 -15.163 18.148 1.00 67.62 98 GLY A O 1
ATOM 846 N N . ILE A 1 99 ? -3.418 -14.445 16.295 1.00 73.88 99 ILE A N 1
ATOM 847 C CA . ILE A 1 99 ? -4.028 -13.105 16.295 1.00 73.88 99 ILE A CA 1
ATOM 848 C C . ILE A 1 99 ? -5.015 -12.956 15.139 1.00 73.88 99 ILE A C 1
ATOM 850 O O . ILE A 1 99 ? -4.656 -13.095 13.970 1.00 73.88 99 ILE A O 1
ATOM 854 N N . ASP A 1 100 ? -6.254 -12.588 15.468 1.00 76.94 100 ASP A N 1
ATOM 855 C CA . ASP A 1 100 ? -7.243 -12.174 14.475 1.00 76.94 100 ASP A CA 1
ATOM 856 C C . ASP A 1 100 ? -6.954 -10.741 13.992 1.00 76.94 100 ASP A C 1
ATOM 858 O O . ASP A 1 100 ? -7.160 -9.755 14.710 1.00 76.94 100 ASP A O 1
ATOM 862 N N . ILE A 1 101 ? -6.428 -10.624 12.771 1.00 82.81 101 ILE A N 1
ATOM 863 C CA . ILE A 1 101 ? -6.060 -9.341 12.167 1.00 82.81 101 ILE A CA 1
ATOM 864 C C . ILE A 1 101 ? -7.262 -8.765 11.423 1.00 82.81 101 ILE A C 1
ATOM 866 O O . ILE A 1 101 ? -7.687 -9.253 10.373 1.00 82.81 101 ILE A O 1
ATOM 870 N N . ASN A 1 102 ? -7.752 -7.628 11.906 1.00 86.94 102 ASN A N 1
ATOM 871 C CA . ASN A 1 102 ? -8.853 -6.921 11.275 1.00 86.94 102 ASN A CA 1
ATOM 872 C C . ASN A 1 102 ? -8.357 -6.104 10.077 1.00 86.94 102 ASN A C 1
ATOM 874 O O . ASN A 1 102 ? -7.904 -4.968 10.219 1.00 86.94 102 ASN A O 1
ATOM 878 N N . ILE A 1 103 ? -8.476 -6.670 8.874 1.00 88.81 103 ILE A N 1
ATOM 879 C CA . ILE A 1 103 ? -8.102 -5.984 7.629 1.00 88.81 103 ILE A CA 1
ATOM 880 C C . ILE A 1 103 ? -9.167 -4.942 7.255 1.00 88.81 103 ILE A C 1
ATOM 882 O O . ILE A 1 103 ? -10.347 -5.265 7.094 1.00 88.81 103 ILE A O 1
ATOM 886 N N . ILE A 1 104 ? -8.751 -3.691 7.096 1.00 92.06 104 ILE A N 1
ATOM 887 C CA . ILE A 1 104 ? -9.573 -2.535 6.735 1.00 92.06 104 ILE A CA 1
ATOM 888 C C . ILE A 1 104 ? -9.125 -2.025 5.370 1.00 92.06 104 ILE A C 1
ATOM 890 O O . ILE A 1 104 ? -7.937 -1.793 5.154 1.00 92.06 104 ILE A O 1
ATOM 894 N N . ASP A 1 105 ? -10.066 -1.821 4.455 1.00 90.75 105 ASP A N 1
ATOM 895 C CA . ASP A 1 105 ? -9.778 -1.139 3.200 1.00 90.75 105 ASP A CA 1
ATOM 896 C C . ASP A 1 105 ? -9.622 0.369 3.432 1.00 90.75 105 ASP A C 1
ATOM 898 O O . ASP A 1 105 ? -10.537 1.035 3.917 1.00 90.75 105 ASP A O 1
ATOM 902 N N . MET A 1 106 ? -8.459 0.915 3.072 1.00 88.56 106 MET A N 1
ATOM 903 C CA . MET A 1 106 ? -8.163 2.346 3.156 1.00 88.56 106 MET A CA 1
ATOM 904 C C . MET A 1 106 ? -9.153 3.212 2.366 1.00 88.56 106 MET A C 1
ATOM 906 O O . MET A 1 106 ? -9.342 4.383 2.700 1.00 88.56 106 MET A O 1
ATOM 910 N N . GLU A 1 107 ? -9.770 2.660 1.320 1.00 87.50 107 GLU A N 1
ATOM 911 C CA . GLU A 1 107 ? -10.731 3.377 0.479 1.00 87.50 107 GLU A CA 1
ATOM 912 C C . GLU A 1 107 ? -12.162 3.348 1.041 1.00 87.50 107 GLU A C 1
ATOM 914 O O . GLU A 1 107 ? -13.023 4.069 0.541 1.00 87.50 107 GLU A O 1
ATOM 919 N N . ASN A 1 108 ? -12.424 2.554 2.085 1.00 91.62 108 ASN A N 1
ATOM 920 C CA . ASN A 1 108 ? -13.749 2.397 2.680 1.00 91.62 108 ASN A CA 1
ATOM 921 C C . ASN A 1 108 ? -13.799 3.016 4.086 1.00 91.62 108 ASN A C 1
ATOM 923 O O . ASN A 1 108 ? -13.601 2.347 5.105 1.00 91.62 108 ASN A O 1
ATOM 927 N N . ASP A 1 109 ? -14.082 4.318 4.137 1.00 93.62 109 ASP A N 1
ATOM 928 C CA . ASP A 1 109 ? -14.136 5.082 5.386 1.00 93.62 109 ASP A CA 1
ATOM 929 C C . ASP A 1 109 ? -15.217 4.558 6.345 1.00 93.62 109 ASP A C 1
ATOM 931 O O . ASP A 1 109 ? -14.986 4.472 7.550 1.00 93.62 109 ASP A O 1
ATOM 935 N N . ASN A 1 110 ? -16.369 4.144 5.817 1.00 94.62 110 ASN A N 1
ATOM 936 C CA . ASN A 1 110 ? -17.465 3.566 6.587 1.00 94.62 110 ASN A CA 1
ATOM 937 C C . ASN A 1 110 ? -17.061 2.240 7.234 1.00 94.62 110 ASN A C 1
ATOM 939 O O . ASN A 1 110 ? -17.320 2.036 8.419 1.00 94.62 110 ASN A O 1
ATOM 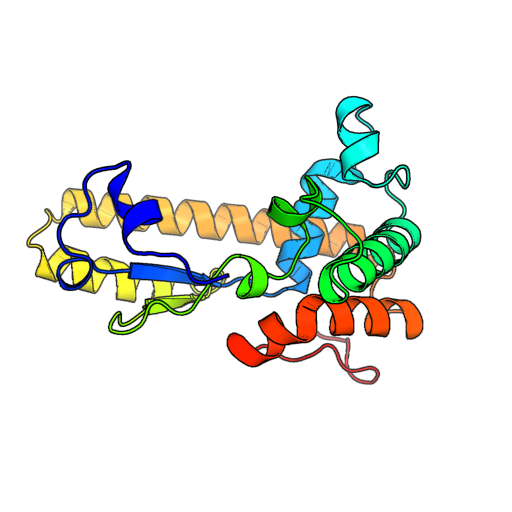943 N N . GLN A 1 111 ? -16.372 1.361 6.499 1.00 94.38 111 GLN A N 1
ATOM 944 C CA . GLN A 1 111 ? -15.831 0.124 7.061 1.00 94.38 111 GLN A CA 1
ATOM 945 C C . GLN A 1 111 ? -14.812 0.425 8.164 1.00 94.38 111 GLN A C 1
ATOM 947 O O . GLN A 1 111 ? -14.846 -0.223 9.210 1.00 94.38 111 GLN A O 1
ATOM 952 N N . MET A 1 112 ? -13.922 1.400 7.950 1.00 94.38 112 MET A N 1
ATOM 953 C CA . MET A 1 112 ? -12.921 1.795 8.942 1.00 94.38 112 MET A CA 1
ATOM 954 C C . MET A 1 112 ? -13.578 2.324 10.222 1.00 94.38 112 MET A C 1
ATOM 956 O O . MET A 1 112 ? -13.272 1.837 11.310 1.00 94.38 112 MET A O 1
ATOM 960 N N . LYS A 1 113 ? -14.532 3.254 10.092 1.00 95.44 113 LYS A N 1
ATOM 961 C CA . LYS A 1 113 ? -15.320 3.795 11.212 1.00 95.44 113 LYS A CA 1
ATOM 962 C C . LYS A 1 113 ? -16.083 2.700 11.943 1.00 95.44 113 LYS A C 1
ATOM 964 O O . LYS A 1 113 ? -16.061 2.671 13.165 1.00 95.44 113 LYS A O 1
ATOM 969 N N . PHE A 1 114 ? -16.719 1.785 11.214 1.00 95.00 114 PHE A N 1
ATOM 970 C CA . PHE A 1 114 ? -17.466 0.681 11.807 1.00 95.00 114 PHE A CA 1
ATOM 971 C C . PHE A 1 114 ? -16.556 -0.260 12.605 1.00 95.00 114 PHE A C 1
ATOM 973 O O . PHE A 1 114 ? -16.823 -0.519 13.776 1.00 95.00 114 PHE A O 1
ATOM 980 N N . LYS A 1 115 ? -15.460 -0.741 12.001 1.00 94.06 115 LYS A N 1
ATOM 981 C CA . LYS A 1 115 ? -14.542 -1.692 12.646 1.00 94.06 115 LYS A CA 1
ATOM 982 C C . LYS A 1 115 ? -13.846 -1.088 13.864 1.00 94.06 115 LYS A C 1
ATOM 984 O O . LYS A 1 115 ? -13.821 -1.720 14.911 1.00 94.06 115 LYS A O 1
ATOM 989 N N . ILE A 1 116 ? -13.330 0.135 13.747 1.00 93.75 116 ILE A N 1
ATOM 990 C CA . ILE A 1 116 ? -12.666 0.820 14.866 1.00 93.75 116 ILE A CA 1
ATOM 991 C C . ILE A 1 116 ? -13.695 1.232 15.923 1.00 93.75 116 ILE A C 1
ATOM 993 O O . ILE A 1 116 ? -13.496 0.989 17.108 1.00 93.75 116 ILE A O 1
ATOM 997 N N . GLY A 1 117 ? -14.822 1.812 15.505 1.00 95.06 117 GLY A N 1
ATOM 998 C CA . GLY A 1 117 ? -15.878 2.273 16.403 1.00 95.06 117 GLY A CA 1
ATOM 999 C C . GLY A 1 117 ? -16.465 1.154 17.255 1.00 95.06 117 GLY A C 1
ATOM 1000 O O . GLY A 1 117 ? -16.675 1.358 18.446 1.00 95.06 117 GLY A O 1
ATOM 1001 N N . LYS A 1 118 ? -16.662 -0.039 16.680 1.00 94.69 118 LYS A N 1
ATOM 1002 C CA . LYS A 1 118 ? -17.106 -1.225 17.423 1.00 94.69 118 LYS A CA 1
ATOM 1003 C C . LYS A 1 118 ? -16.167 -1.550 18.588 1.00 94.69 118 LYS A C 1
ATOM 1005 O O . LYS A 1 118 ? -16.645 -1.753 19.701 1.00 94.69 118 LYS A O 1
ATOM 1010 N N . GLU A 1 119 ? -14.855 -1.561 18.351 1.00 92.81 119 GLU A N 1
ATOM 1011 C CA . GLU A 1 119 ? -13.881 -1.855 19.409 1.00 92.81 119 GLU A CA 1
ATOM 1012 C C . GLU A 1 119 ? -13.800 -0.722 20.441 1.00 92.81 119 GLU A C 1
ATOM 1014 O O . GLU A 1 119 ? -13.744 -0.992 21.635 1.00 92.81 119 GLU A O 1
ATOM 1019 N N . LEU A 1 120 ? -13.882 0.547 20.024 1.00 94.19 120 LEU A N 1
ATOM 1020 C CA . LEU A 1 120 ? -13.904 1.678 20.963 1.00 94.19 120 LEU A CA 1
ATOM 1021 C C . LEU A 1 120 ? -15.136 1.652 21.882 1.00 94.19 120 LEU A C 1
ATOM 1023 O O . LEU A 1 120 ? -15.014 1.924 23.074 1.00 94.19 120 LEU A O 1
ATOM 1027 N N . ILE A 1 121 ? -16.310 1.300 21.347 1.00 95.25 121 ILE A N 1
ATOM 1028 C CA . ILE A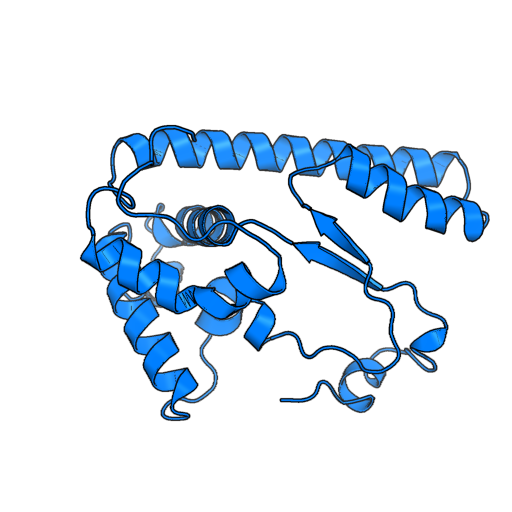 1 121 ? -17.532 1.122 22.144 1.00 95.25 121 ILE A CA 1
ATOM 1029 C C . ILE A 1 121 ? -17.355 -0.040 23.124 1.00 95.25 121 ILE A C 1
ATOM 1031 O O . ILE A 1 121 ? -17.687 0.098 24.297 1.00 95.25 121 ILE A O 1
ATOM 1035 N N . HIS A 1 122 ? -16.799 -1.166 22.667 1.00 92.81 122 HIS A N 1
ATOM 1036 C CA . HIS A 1 122 ? -16.537 -2.325 23.522 1.00 92.81 122 HIS A CA 1
ATOM 1037 C C . HIS A 1 122 ? -15.571 -2.004 24.675 1.00 92.81 122 HIS A C 1
ATOM 1039 O O . HIS A 1 122 ? -15.740 -2.506 25.782 1.00 92.81 122 HIS A O 1
ATOM 1045 N N . LEU A 1 123 ? -14.601 -1.120 24.431 1.00 91.19 123 LEU A N 1
ATOM 1046 C CA . LEU A 1 123 ? -13.644 -0.624 25.422 1.00 91.19 123 LEU A CA 1
ATOM 1047 C C . LEU A 1 123 ? -14.194 0.521 26.298 1.00 91.19 123 LEU A C 1
ATOM 1049 O O . LEU A 1 123 ? -13.430 1.127 27.047 1.00 91.19 123 LEU A O 1
ATOM 1053 N N . ASN A 1 124 ? -15.494 0.835 26.219 1.00 94.75 124 ASN A N 1
ATOM 1054 C CA . ASN A 1 124 ? -16.147 1.922 26.961 1.00 94.75 124 ASN A CA 1
ATOM 1055 C C . ASN A 1 124 ? -15.471 3.294 26.778 1.00 94.75 124 ASN A C 1
ATOM 1057 O O . ASN A 1 124 ? -15.427 4.119 27.694 1.00 94.75 124 ASN A O 1
ATOM 1061 N N . ILE A 1 125 ? -14.941 3.558 25.582 1.00 96.25 125 ILE A N 1
ATOM 1062 C CA . ILE A 1 125 ? -14.359 4.857 25.246 1.00 96.25 125 ILE A CA 1
ATOM 1063 C C . ILE A 1 125 ? -15.469 5.910 25.153 1.00 96.25 125 ILE A C 1
ATOM 1065 O O . ILE A 1 125 ? -16.565 5.649 24.655 1.00 96.25 125 ILE A O 1
ATOM 1069 N N . SER A 1 126 ? -15.185 7.128 25.624 1.00 97.25 126 SER A N 1
ATOM 1070 C CA . SER A 1 126 ? -16.161 8.219 25.625 1.00 97.25 126 SER A CA 1
ATOM 1071 C C . SER A 1 126 ? -16.662 8.553 24.214 1.00 97.25 126 SER A C 1
ATOM 1073 O O . SER A 1 126 ? -15.921 8.517 23.227 1.00 97.25 126 SER A O 1
ATOM 1075 N N . THR A 1 127 ? -17.930 8.953 24.118 1.00 96.38 127 THR A N 1
ATOM 1076 C CA . THR A 1 127 ? -18.562 9.349 22.848 1.00 96.38 127 THR A CA 1
ATOM 1077 C C . THR A 1 127 ? -17.835 10.509 22.169 1.00 96.38 127 THR A C 1
ATOM 1079 O O . THR A 1 127 ? -17.763 10.556 20.941 1.00 96.38 127 THR A O 1
ATOM 1082 N N . HIS A 1 128 ? -17.246 11.415 22.956 1.00 97.19 128 HIS A N 1
ATOM 1083 C CA . HIS A 1 128 ? -16.402 12.499 22.463 1.00 97.19 128 HIS A CA 1
ATOM 1084 C C . HIS A 1 128 ? -15.169 11.966 21.717 1.00 97.19 128 HIS A C 1
ATOM 1086 O O . HIS A 1 128 ? -14.972 12.297 20.550 1.00 97.19 128 HIS A O 1
ATOM 1092 N N . ASN A 1 129 ? -14.414 11.050 22.331 1.00 96.94 129 ASN A N 1
ATOM 1093 C CA . ASN A 1 129 ? -13.213 10.468 21.725 1.00 96.94 129 ASN A CA 1
ATOM 1094 C C . ASN A 1 129 ? -13.541 9.602 20.495 1.00 96.94 129 ASN A C 1
ATOM 1096 O O . ASN A 1 129 ? -12.783 9.578 19.521 1.00 96.94 129 ASN A O 1
ATOM 1100 N N . ILE A 1 130 ? -14.687 8.912 20.503 1.00 97.19 130 ILE A N 1
ATOM 1101 C CA . ILE A 1 130 ? -15.178 8.165 19.334 1.00 97.19 130 ILE A CA 1
ATOM 1102 C C . ILE A 1 130 ? -15.464 9.127 18.175 1.00 97.19 130 ILE A C 1
ATOM 1104 O O . ILE A 1 130 ? -15.027 8.889 17.047 1.00 97.19 130 ILE A O 1
ATOM 1108 N N . LYS A 1 131 ? -16.152 10.243 18.449 1.00 97.62 131 LYS A N 1
ATOM 1109 C CA . LYS A 1 131 ? -16.439 11.274 17.446 1.00 97.62 131 LYS A CA 1
ATOM 1110 C C . LYS A 1 131 ? -15.154 11.872 16.871 1.00 97.62 131 LYS A C 1
ATOM 1112 O O . LYS A 1 131 ? -15.042 12.000 15.653 1.00 97.62 131 LYS A O 1
ATOM 1117 N N . ASP A 1 132 ? -14.172 12.176 17.714 1.00 97.75 132 ASP A N 1
ATOM 1118 C CA . ASP A 1 132 ? -12.876 12.694 17.267 1.00 97.75 132 ASP A CA 1
ATOM 1119 C C . ASP A 1 132 ? -12.117 11.680 16.410 1.00 97.75 132 ASP A C 1
ATOM 1121 O O . ASP A 1 132 ? -11.594 12.031 15.351 1.00 97.75 132 ASP A O 1
ATOM 1125 N N . THR A 1 133 ? -12.154 10.399 16.779 1.00 96.00 133 THR A N 1
ATOM 1126 C CA . THR A 1 133 ? -11.593 9.323 15.951 1.00 96.00 133 THR A CA 1
ATOM 1127 C C . THR A 1 133 ? -12.267 9.270 14.577 1.00 96.00 133 THR A C 1
ATOM 1129 O O . THR A 1 133 ? -11.593 9.180 13.549 1.00 96.00 133 THR A O 1
ATOM 1132 N N . PHE A 1 134 ? -13.596 9.390 14.514 1.00 97.50 134 PHE A N 1
ATOM 1133 C CA . PHE A 1 134 ? -14.327 9.412 13.243 1.00 97.50 134 PHE A CA 1
ATOM 1134 C C . PHE A 1 134 ? -14.015 10.654 12.402 1.00 97.50 134 PHE A C 1
ATOM 1136 O O . PHE A 1 134 ? -13.961 10.557 11.169 1.00 97.50 134 PHE A O 1
ATOM 1143 N N . ASN A 1 135 ? -13.762 11.798 13.038 1.00 97.31 135 ASN A N 1
ATOM 1144 C CA . ASN A 1 135 ? -13.300 13.007 12.359 1.00 97.31 135 ASN A CA 1
ATOM 1145 C C . ASN A 1 135 ? -11.902 12.802 11.759 1.00 97.31 135 ASN A C 1
ATOM 1147 O O . ASN A 1 135 ? -11.685 13.144 10.595 1.00 97.31 135 ASN A O 1
ATOM 1151 N N . ILE A 1 136 ? -10.976 12.185 12.503 1.00 95.94 136 ILE A N 1
ATOM 1152 C CA . ILE A 1 136 ? -9.630 11.841 12.016 1.00 95.94 136 ILE A CA 1
ATOM 1153 C C . ILE A 1 136 ? -9.719 10.918 10.797 1.00 95.94 136 ILE A C 1
ATOM 1155 O O . ILE A 1 136 ? -9.110 11.216 9.767 1.00 95.94 136 ILE A O 1
ATOM 1159 N N . ILE A 1 137 ? -10.520 9.848 10.877 1.00 95.19 137 ILE A N 1
ATOM 1160 C CA . ILE A 1 137 ? -10.728 8.915 9.760 1.00 95.19 137 ILE A CA 1
ATOM 1161 C C . ILE A 1 137 ? -11.287 9.659 8.542 1.00 95.19 137 ILE A C 1
ATOM 1163 O O . ILE A 1 137 ? -10.747 9.542 7.446 1.00 95.19 137 ILE A O 1
ATOM 1167 N N . SER A 1 138 ? -12.323 10.481 8.731 1.00 95.50 138 SER A N 1
ATOM 1168 C CA . SER A 1 138 ? -12.956 11.227 7.632 1.00 95.50 138 SER A CA 1
ATOM 1169 C C . SER A 1 138 ? -11.979 12.191 6.954 1.00 95.50 138 SER A C 1
ATOM 1171 O O . SER A 1 138 ? -11.901 12.246 5.725 1.00 95.50 138 SER A O 1
ATOM 1173 N N . ASN A 1 139 ? -11.192 12.923 7.745 1.00 95.44 139 ASN A N 1
ATOM 1174 C CA . ASN A 1 139 ? -10.183 13.850 7.239 1.00 95.44 139 ASN A CA 1
ATOM 1175 C C . ASN A 1 139 ? -9.073 13.117 6.479 1.00 95.44 139 ASN A C 1
ATOM 1177 O O . ASN A 1 139 ? -8.646 13.567 5.411 1.00 95.44 139 ASN A O 1
ATOM 1181 N N . PHE A 1 140 ? -8.632 11.970 6.996 1.00 92.81 140 PHE A N 1
ATOM 1182 C CA . PHE A 1 140 ? -7.658 11.116 6.329 1.00 92.81 140 PHE A CA 1
ATOM 1183 C C . PHE A 1 140 ? -8.184 10.597 4.986 1.00 92.81 140 PHE A C 1
ATOM 1185 O O . PHE A 1 140 ? -7.507 10.774 3.971 1.00 92.81 140 PHE A O 1
ATOM 1192 N N . SER A 1 141 ? -9.392 10.025 4.953 1.00 91.94 141 SER A N 1
ATOM 1193 C CA . SER A 1 141 ? -10.012 9.496 3.732 1.00 91.94 141 SER A CA 1
ATOM 1194 C C . SER A 1 141 ? -10.217 10.587 2.683 1.00 91.94 141 SER A C 1
ATOM 1196 O O . SER A 1 141 ? -9.892 10.376 1.515 1.00 91.94 141 SER A O 1
ATOM 1198 N N . LYS A 1 142 ? -10.652 11.786 3.093 1.00 92.38 142 LYS A N 1
ATOM 1199 C CA . LYS A 1 142 ? -10.773 12.946 2.198 1.00 92.38 142 LYS A CA 1
ATOM 1200 C C . LYS A 1 142 ? -9.419 13.348 1.611 1.00 92.38 142 LYS A C 1
ATOM 1202 O O . LYS A 1 142 ? -9.269 13.432 0.395 1.00 92.38 142 LYS A O 1
ATOM 1207 N N . SER A 1 143 ? -8.407 13.518 2.465 1.00 91.12 143 SER A N 1
ATOM 1208 C CA . SER A 1 143 ? -7.047 13.851 2.027 1.00 91.12 143 SER A CA 1
ATOM 1209 C C . SER A 1 143 ? -6.478 12.795 1.077 1.00 91.12 143 SER A C 1
ATOM 1211 O O . SER A 1 143 ? -5.813 13.122 0.092 1.00 91.12 143 SER A O 1
ATOM 1213 N N . TYR A 1 144 ? -6.740 11.518 1.355 1.00 88.94 144 TYR A N 1
ATOM 1214 C CA . TYR A 1 144 ? -6.319 10.420 0.503 1.00 88.94 144 TYR A CA 1
ATOM 1215 C C . TYR A 1 144 ? -7.012 10.446 -0.864 1.00 88.94 144 TYR A C 1
ATOM 1217 O O . TYR A 1 144 ? -6.324 10.385 -1.885 1.00 88.94 144 TYR A O 1
ATOM 1225 N N . ALA A 1 145 ? -8.336 10.611 -0.901 1.00 88.56 145 ALA A N 1
ATOM 1226 C CA . ALA A 1 145 ? -9.097 10.722 -2.142 1.00 88.56 145 ALA A CA 1
ATOM 1227 C C . ALA A 1 145 ? -8.601 11.891 -3.011 1.00 88.56 145 ALA A C 1
ATOM 1229 O O . ALA A 1 145 ? -8.387 11.725 -4.214 1.00 88.56 145 ALA A O 1
ATOM 1230 N N . ASP A 1 146 ? -8.312 13.047 -2.407 1.00 89.06 146 ASP A N 1
ATOM 1231 C CA . ASP A 1 146 ? -7.761 14.208 -3.113 1.00 89.06 146 ASP A CA 1
ATOM 1232 C C . ASP A 1 146 ? -6.382 13.915 -3.726 1.00 89.06 146 ASP A C 1
ATOM 1234 O O . ASP A 1 146 ? -6.122 14.244 -4.893 1.00 89.06 146 ASP A O 1
ATOM 1238 N N . ARG A 1 147 ? -5.493 13.249 -2.970 1.00 86.19 147 ARG A N 1
ATOM 1239 C CA . ARG A 1 147 ? -4.180 12.811 -3.473 1.00 86.19 147 ARG A CA 1
ATOM 1240 C C . ARG A 1 147 ? -4.325 11.820 -4.623 1.00 86.19 147 ARG A C 1
ATOM 1242 O O . ARG A 1 147 ? -3.709 12.036 -5.668 1.00 86.19 147 ARG A O 1
ATOM 1249 N N . LYS A 1 148 ? -5.171 10.798 -4.471 1.00 85.06 148 LYS A N 1
ATOM 1250 C CA . LYS A 1 148 ? -5.462 9.789 -5.501 1.00 85.06 148 LYS A CA 1
ATOM 1251 C C . LYS A 1 148 ? -6.000 10.436 -6.780 1.00 85.06 148 LYS A C 1
ATOM 1253 O O . LYS A 1 148 ? -5.513 10.157 -7.873 1.00 85.06 148 LYS A O 1
ATOM 1258 N N . ASN A 1 149 ? -6.922 11.388 -6.659 1.00 84.69 149 ASN A N 1
ATOM 1259 C CA . ASN A 1 149 ? -7.457 12.135 -7.799 1.00 84.69 149 ASN A CA 1
ATOM 1260 C C . ASN A 1 149 ? -6.399 13.002 -8.492 1.00 84.69 149 ASN A C 1
ATOM 1262 O O . ASN A 1 149 ? -6.409 13.154 -9.716 1.00 84.69 149 ASN A O 1
ATOM 1266 N N . LYS A 1 150 ? -5.469 13.587 -7.731 1.00 83.19 150 LYS A N 1
ATOM 1267 C CA . LYS A 1 150 ? -4.336 14.339 -8.285 1.00 83.19 150 LYS A CA 1
ATOM 1268 C C . LYS A 1 150 ? -3.342 13.427 -9.008 1.00 83.19 150 LYS A C 1
ATOM 1270 O O . LYS A 1 150 ? -2.877 13.787 -10.087 1.00 83.19 150 LYS A O 1
ATOM 1275 N N . ILE A 1 151 ? -3.051 12.258 -8.436 1.00 81.31 151 ILE A N 1
ATOM 1276 C CA . ILE A 1 151 ? -2.248 11.194 -9.054 1.00 81.31 151 ILE A CA 1
ATOM 1277 C C . ILE A 1 151 ? -2.856 10.790 -10.394 1.00 81.31 151 ILE A C 1
ATOM 1279 O O . ILE A 1 151 ? -2.175 10.871 -11.413 1.00 81.31 151 ILE A O 1
ATOM 1283 N N . ARG A 1 152 ? -4.147 10.433 -10.405 1.00 77.12 152 ARG A N 1
ATOM 1284 C CA . ARG A 1 152 ? -4.863 9.995 -11.610 1.00 77.12 152 ARG A CA 1
ATOM 1285 C C . ARG A 1 152 ? -4.777 11.034 -12.724 1.00 77.12 152 ARG A C 1
ATOM 1287 O O . ARG A 1 152 ? -4.367 10.714 -13.832 1.00 77.12 152 ARG A O 1
ATOM 1294 N N . ARG A 1 153 ? -5.070 12.300 -12.413 1.00 76.00 153 ARG A N 1
ATOM 1295 C CA . ARG A 1 153 ? -4.976 13.399 -13.390 1.00 76.00 153 ARG A CA 1
ATOM 1296 C C . ARG A 1 153 ? -3.574 13.560 -13.973 1.00 76.00 153 ARG A C 1
ATOM 1298 O O . ARG A 1 153 ? -3.453 13.834 -15.159 1.00 76.00 153 ARG A O 1
ATOM 1305 N N . LYS A 1 154 ? -2.529 13.386 -13.161 1.00 73.38 154 LYS A N 1
ATOM 1306 C CA . LYS A 1 154 ? -1.144 13.518 -13.625 1.00 73.38 154 LYS A CA 1
ATOM 1307 C C . LYS A 1 154 ? -0.694 12.328 -14.479 1.00 73.38 154 LYS A C 1
ATOM 1309 O O . LYS A 1 154 ? 0.010 12.519 -15.459 1.00 73.38 154 LYS A O 1
ATOM 1314 N N . LEU A 1 155 ? -1.122 11.116 -14.128 1.00 69.06 155 LEU A N 1
ATOM 1315 C CA . LEU A 1 155 ? -0.720 9.881 -14.809 1.00 69.06 155 LEU A CA 1
ATOM 1316 C C . LEU A 1 155 ? -1.559 9.533 -16.032 1.00 69.06 155 LEU A C 1
ATOM 1318 O O . LEU A 1 155 ? -1.094 8.765 -16.867 1.00 69.06 155 LEU A O 1
ATOM 1322 N N . ASN A 1 156 ? -2.744 10.125 -16.194 1.00 60.81 156 ASN A N 1
ATOM 1323 C CA . ASN A 1 156 ? -3.476 10.049 -17.458 1.00 60.81 156 ASN A CA 1
ATOM 1324 C C . ASN A 1 156 ? -2.658 10.619 -18.642 1.00 60.81 156 ASN A C 1
ATOM 1326 O O . ASN A 1 156 ? -2.993 10.326 -19.783 1.00 60.81 156 ASN A O 1
ATOM 1330 N N . GLY A 1 157 ? -1.564 11.356 -18.384 1.00 53.38 157 GLY A N 1
ATOM 1331 C CA . GLY A 1 157 ? -0.555 11.727 -19.386 1.00 53.38 157 GLY A CA 1
ATOM 1332 C C . GLY A 1 157 ? 0.681 10.810 -19.474 1.00 53.38 157 GLY A C 1
ATOM 1333 O O . GLY A 1 157 ? 1.387 10.862 -20.473 1.00 53.38 157 GLY A O 1
ATOM 1334 N N . GLU A 1 158 ? 0.953 9.955 -18.478 1.00 54.38 158 GLU A N 1
ATOM 1335 C CA . GLU A 1 158 ? 2.202 9.177 -18.339 1.00 54.38 158 GLU A CA 1
ATOM 1336 C C . GLU A 1 158 ? 1.904 7.705 -17.966 1.00 54.38 158 GLU A C 1
ATOM 1338 O O . GLU A 1 158 ? 2.012 7.237 -16.835 1.00 54.38 158 GLU A O 1
ATOM 1343 N N . THR A 1 159 ? 1.460 6.986 -18.991 1.00 58.94 159 THR A N 1
ATOM 1344 C CA . THR A 1 159 ? 1.389 5.536 -19.232 1.00 58.94 159 THR A CA 1
ATOM 1345 C C . THR A 1 159 ? 2.057 4.539 -18.248 1.00 58.94 159 THR A C 1
ATOM 1347 O O . THR A 1 159 ? 3.072 3.926 -18.579 1.00 58.94 159 THR A O 1
ATOM 1350 N N . LEU A 1 160 ? 1.414 4.194 -17.123 1.00 55.31 160 LEU A N 1
ATOM 1351 C CA . LEU A 1 160 ? 1.646 2.879 -16.477 1.00 55.31 160 LEU A CA 1
ATOM 1352 C C . LEU A 1 160 ? 0.976 1.739 -17.276 1.00 55.31 160 LEU A C 1
ATOM 1354 O O . LEU A 1 160 ? 1.475 0.619 -17.355 1.00 55.31 160 LEU A O 1
ATOM 1358 N N . TYR A 1 161 ? -0.173 2.048 -17.883 1.00 56.41 161 TYR A N 1
ATOM 1359 C CA . TYR A 1 161 ? -1.124 1.062 -18.401 1.00 56.41 161 TYR A CA 1
ATOM 1360 C C . TYR A 1 161 ? -0.923 0.679 -19.874 1.00 56.41 161 TYR A C 1
ATOM 1362 O O . TYR A 1 161 ? -1.419 -0.359 -20.301 1.00 56.41 161 TYR A O 1
ATOM 1370 N N . TYR A 1 162 ? -0.154 1.459 -20.640 1.00 58.16 162 TYR A N 1
ATOM 1371 C CA . TYR A 1 162 ? 0.043 1.217 -22.077 1.00 58.16 162 TYR A CA 1
ATOM 1372 C C . TYR A 1 162 ? 1.219 0.282 -22.390 1.00 58.16 162 TYR A C 1
ATOM 1374 O O . TYR A 1 162 ? 1.306 -0.257 -23.491 1.00 58.16 162 TYR A O 1
ATOM 1382 N N . ASN A 1 163 ? 2.111 0.028 -21.426 1.00 74.31 163 ASN A N 1
ATOM 1383 C CA . ASN A 1 163 ? 3.246 -0.868 -21.625 1.00 74.31 163 ASN A CA 1
ATOM 1384 C C . ASN A 1 163 ? 2.996 -2.230 -20.960 1.00 74.31 163 ASN A C 1
ATOM 1386 O O . ASN A 1 163 ? 3.183 -2.410 -19.756 1.00 74.31 163 ASN A O 1
ATOM 1390 N N . LYS A 1 164 ? 2.629 -3.225 -21.775 1.00 80.69 164 LYS A N 1
ATOM 1391 C CA . LYS A 1 164 ? 2.375 -4.610 -21.346 1.00 80.69 164 LYS A CA 1
ATOM 1392 C C . LYS A 1 164 ? 3.533 -5.221 -20.548 1.00 80.69 164 LYS A C 1
ATOM 1394 O O . LYS A 1 164 ? 3.295 -5.969 -19.602 1.00 80.69 164 LYS A O 1
ATOM 1399 N N . LEU A 1 165 ? 4.781 -4.921 -20.914 1.00 84.12 165 LEU A N 1
ATOM 1400 C CA . LEU A 1 165 ? 5.961 -5.422 -20.203 1.00 84.12 165 LEU A CA 1
ATOM 1401 C C . LEU A 1 165 ? 6.133 -4.737 -18.847 1.00 84.12 165 LEU A C 1
ATOM 1403 O O . LEU A 1 165 ? 6.478 -5.395 -17.867 1.00 84.12 165 LEU A O 1
ATOM 1407 N N . LEU A 1 166 ? 5.867 -3.434 -18.779 1.00 85.12 166 LEU A N 1
ATOM 1408 C CA . LEU A 1 166 ? 5.906 -2.680 -17.530 1.00 85.12 166 LEU A CA 1
ATOM 1409 C C . LEU A 1 166 ? 4.844 -3.173 -16.547 1.00 85.12 166 LEU A C 1
ATOM 1411 O O . LEU A 1 166 ? 5.156 -3.435 -15.387 1.00 85.12 166 LEU A O 1
ATOM 1415 N N . LEU A 1 167 ? 3.618 -3.375 -17.034 1.00 85.75 167 LEU A N 1
ATOM 1416 C CA . LEU A 1 167 ? 2.512 -3.880 -16.229 1.00 85.75 167 LEU A CA 1
ATOM 1417 C C . LEU A 1 167 ? 2.793 -5.291 -15.705 1.00 85.75 167 LEU A C 1
ATOM 1419 O O . LEU A 1 167 ? 2.501 -5.577 -14.550 1.00 85.75 167 LEU A O 1
ATOM 1423 N N . ARG A 1 168 ? 3.422 -6.155 -16.518 1.00 89.12 168 ARG A N 1
ATOM 1424 C CA . ARG A 1 168 ? 3.891 -7.481 -16.076 1.00 89.12 168 ARG A CA 1
ATOM 1425 C C . ARG A 1 168 ? 4.875 -7.371 -14.923 1.00 89.12 168 ARG A C 1
ATOM 1427 O O . ARG A 1 168 ? 4.656 -8.002 -13.899 1.00 89.12 168 ARG A O 1
ATOM 1434 N N . LYS A 1 169 ? 5.915 -6.543 -15.065 1.00 92.25 169 LYS A N 1
ATOM 1435 C CA . LYS A 1 169 ? 6.894 -6.315 -13.992 1.00 92.25 169 LYS A CA 1
ATOM 1436 C C . LYS A 1 169 ? 6.205 -5.830 -12.721 1.00 92.25 169 LYS A C 1
ATOM 1438 O O . LYS A 1 169 ? 6.441 -6.392 -11.660 1.00 92.25 169 LYS A O 1
ATOM 1443 N N . PHE A 1 170 ? 5.318 -4.843 -12.843 1.00 92.50 170 PHE A N 1
ATOM 1444 C CA . PHE A 1 170 ? 4.563 -4.304 -11.716 1.00 92.50 170 PHE A CA 1
ATOM 1445 C C . PHE A 1 170 ? 3.702 -5.374 -11.029 1.00 92.50 170 PHE A C 1
ATOM 1447 O O . PHE A 1 170 ? 3.778 -5.552 -9.816 1.00 92.50 170 PHE A O 1
ATOM 1454 N N . ALA A 1 171 ? 2.906 -6.118 -11.800 1.00 92.56 171 ALA A N 1
ATOM 1455 C CA . ALA A 1 171 ? 2.059 -7.182 -11.274 1.00 92.56 171 ALA A CA 1
ATOM 1456 C C . ALA A 1 171 ? 2.888 -8.277 -10.588 1.00 92.56 171 ALA A C 1
ATOM 1458 O O . ALA A 1 171 ? 2.496 -8.761 -9.531 1.00 92.56 171 ALA A O 1
ATOM 1459 N N . SER A 1 172 ? 4.053 -8.623 -11.144 1.00 93.06 172 SER A N 1
ATOM 1460 C CA . SER A 1 172 ? 4.988 -9.573 -10.541 1.00 93.06 172 SER A CA 1
ATOM 1461 C C . SER A 1 172 ? 5.588 -9.061 -9.233 1.00 93.06 172 SER A C 1
ATOM 1463 O O . SER A 1 172 ? 5.683 -9.838 -8.290 1.00 93.06 172 SER A O 1
ATOM 1465 N N . MET A 1 173 ? 5.941 -7.770 -9.143 1.00 93.69 173 MET A N 1
ATOM 1466 C CA . MET A 1 173 ? 6.439 -7.170 -7.897 1.00 93.69 173 MET A CA 1
ATOM 1467 C C . MET A 1 173 ? 5.440 -7.360 -6.755 1.00 93.69 173 MET A C 1
ATOM 1469 O O . MET A 1 173 ? 5.845 -7.757 -5.673 1.00 93.69 173 MET A O 1
ATOM 1473 N N . TYR A 1 174 ? 4.150 -7.113 -6.997 1.00 94.12 174 TYR A N 1
ATOM 1474 C CA . TYR A 1 174 ? 3.115 -7.083 -5.954 1.00 94.12 174 TYR A CA 1
ATOM 1475 C C . TYR A 1 174 ? 2.178 -8.294 -5.954 1.00 94.12 174 TYR A C 1
ATOM 1477 O O . TYR A 1 174 ? 1.112 -8.235 -5.345 1.00 94.12 174 TYR A O 1
ATOM 1485 N N . TYR A 1 175 ? 2.538 -9.390 -6.626 1.00 93.25 175 TYR A N 1
ATOM 1486 C CA . TYR A 1 175 ? 1.651 -10.547 -6.789 1.00 93.25 175 TYR A CA 1
ATOM 1487 C C . TYR A 1 175 ? 1.119 -11.082 -5.450 1.00 93.25 175 TYR A C 1
ATOM 1489 O O . TYR A 1 175 ? -0.079 -11.340 -5.323 1.00 93.25 175 TYR A O 1
ATOM 1497 N N . CYS A 1 176 ? 1.986 -11.180 -4.437 1.00 91.31 176 CYS A N 1
ATOM 1498 C CA . CYS A 1 176 ? 1.598 -11.621 -3.097 1.00 91.31 176 CYS A CA 1
ATOM 1499 C C . CYS A 1 176 ? 0.600 -10.664 -2.436 1.00 91.31 176 CYS A C 1
ATOM 1501 O O . CYS A 1 176 ? -0.379 -11.132 -1.868 1.00 91.31 176 CYS A O 1
ATOM 1503 N N . ASP A 1 177 ? 0.789 -9.347 -2.562 1.00 92.50 177 ASP A N 1
ATOM 1504 C CA . ASP A 1 177 ? -0.158 -8.358 -2.030 1.00 92.50 177 ASP A CA 1
ATOM 1505 C C . ASP A 1 177 ? -1.517 -8.472 -2.739 1.00 92.50 177 ASP A C 1
ATOM 1507 O O . ASP A 1 177 ? -2.554 -8.500 -2.078 1.00 92.50 177 ASP A O 1
ATOM 1511 N N . PHE A 1 178 ? -1.534 -8.592 -4.075 1.00 93.19 178 PHE A N 1
ATOM 1512 C CA . PHE A 1 178 ? -2.782 -8.773 -4.826 1.00 93.19 178 PHE A CA 1
ATOM 1513 C C . PHE A 1 178 ? -3.549 -10.010 -4.351 1.00 93.19 178 PHE A C 1
ATOM 1515 O O . PHE A 1 178 ? -4.747 -9.931 -4.081 1.00 93.19 178 PHE A O 1
ATOM 1522 N N . LYS A 1 179 ? -2.853 -11.144 -4.212 1.00 91.69 179 LYS A N 1
ATOM 1523 C CA . LYS A 1 179 ? -3.454 -12.406 -3.772 1.00 91.69 179 LYS A CA 1
ATOM 1524 C C . LYS A 1 179 ? -3.912 -12.366 -2.318 1.00 91.69 179 LYS A C 1
ATOM 1526 O O . LYS A 1 179 ? -5.058 -12.706 -2.052 1.00 91.69 179 LYS A O 1
ATOM 1531 N N . TYR A 1 180 ? -3.044 -11.941 -1.404 1.00 89.25 180 TYR A N 1
ATOM 1532 C CA . TYR A 1 180 ? -3.316 -11.951 0.033 1.00 89.25 180 TYR A CA 1
ATOM 1533 C C . TYR A 1 180 ? -4.466 -11.008 0.407 1.00 89.25 180 TYR A C 1
ATOM 1535 O O . TYR A 1 180 ? -5.320 -11.361 1.212 1.00 89.25 180 TYR A O 1
ATOM 1543 N N . PHE A 1 181 ? -4.535 -9.824 -0.210 1.00 90.19 181 PHE A N 1
ATOM 1544 C CA . PHE A 1 181 ? -5.567 -8.832 0.105 1.00 90.19 181 PHE A CA 1
ATOM 1545 C C . PHE A 1 181 ? -6.826 -8.917 -0.768 1.00 90.19 181 PHE A C 1
ATOM 1547 O O . PHE A 1 181 ? -7.753 -8.126 -0.556 1.00 90.19 181 PHE A O 1
ATOM 1554 N N . GLY A 1 182 ? -6.872 -9.847 -1.728 1.00 90.81 182 GLY A N 1
ATOM 1555 C CA . GLY A 1 182 ? -8.01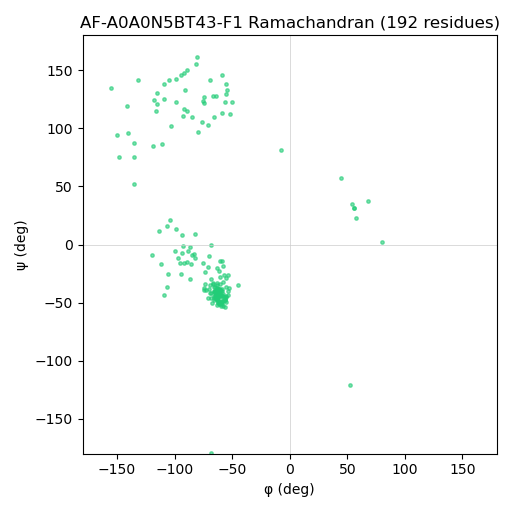7 -10.049 -2.619 1.00 90.81 182 GLY A CA 1
ATOM 1556 C C . GLY A 1 182 ? -8.252 -8.891 -3.591 1.00 90.81 182 GLY A C 1
ATOM 1557 O O . GLY A 1 182 ? -9.396 -8.517 -3.826 1.00 90.81 182 GLY A O 1
ATOM 1558 N N . PHE A 1 183 ? -7.184 -8.283 -4.112 1.00 90.88 183 PHE A N 1
ATOM 1559 C CA . PHE A 1 183 ? -7.280 -7.238 -5.133 1.00 90.88 183 PHE A CA 1
ATOM 1560 C C . PHE A 1 183 ? -7.197 -7.831 -6.541 1.00 90.88 183 PHE A C 1
ATOM 1562 O O . PHE A 1 183 ? -6.451 -8.784 -6.786 1.00 90.88 183 PHE A O 1
ATOM 1569 N N . ASP A 1 184 ? -7.891 -7.202 -7.488 1.00 89.12 184 ASP A N 1
ATOM 1570 C CA . ASP A 1 184 ? -7.775 -7.558 -8.896 1.00 89.12 184 ASP A CA 1
ATOM 1571 C C . ASP A 1 184 ? -6.359 -7.293 -9.412 1.00 89.12 184 ASP A C 1
ATOM 1573 O O . ASP A 1 184 ? -5.808 -6.196 -9.294 1.00 89.12 184 ASP A O 1
ATOM 1577 N N . ILE A 1 185 ? -5.767 -8.313 -10.031 1.00 87.19 185 ILE A N 1
ATOM 1578 C CA . ILE A 1 185 ? -4.491 -8.159 -10.723 1.00 87.19 185 ILE A CA 1
ATOM 1579 C C . ILE A 1 185 ? -4.768 -7.400 -12.026 1.00 87.19 185 ILE A C 1
ATOM 1581 O O . ILE A 1 185 ? -5.606 -7.856 -12.811 1.00 87.19 185 ILE A O 1
ATOM 1585 N N . PRO A 1 186 ? -4.058 -6.291 -12.312 1.00 80.69 186 PRO A N 1
ATOM 1586 C CA . PRO A 1 186 ? -4.255 -5.528 -13.537 1.00 80.69 186 PRO A CA 1
ATOM 1587 C C . PRO A 1 186 ? -4.177 -6.421 -14.785 1.00 80.69 186 PRO A C 1
ATOM 1589 O O . PRO A 1 186 ? -3.120 -6.969 -15.112 1.00 80.69 186 PRO A O 1
ATOM 1592 N N . GLN A 1 187 ? -5.305 -6.587 -15.482 1.00 69.94 187 GLN A N 1
ATOM 1593 C CA . GLN A 1 187 ? -5.387 -7.407 -16.690 1.00 69.94 187 GLN A CA 1
ATOM 1594 C C . GLN A 1 187 ? -5.082 -6.589 -17.948 1.00 69.94 187 GLN A C 1
ATOM 1596 O O . GLN A 1 187 ? -5.417 -5.415 -18.054 1.00 69.94 187 GLN A O 1
ATOM 1601 N N . PHE A 1 188 ? -4.526 -7.245 -18.969 1.00 57.06 188 PHE A N 1
ATOM 1602 C CA . PHE A 1 188 ? -4.121 -6.601 -20.225 1.00 57.06 188 PHE A CA 1
ATOM 1603 C C . PHE A 1 188 ? -5.274 -6.114 -21.125 1.00 57.06 188 PHE A C 1
ATOM 1605 O O . PHE A 1 188 ? -4.991 -5.474 -22.132 1.00 57.06 188 PHE A O 1
ATOM 1612 N N . LYS A 1 189 ? -6.542 -6.458 -20.838 1.00 40.59 189 LYS A N 1
ATOM 1613 C CA . LYS A 1 189 ? -7.678 -6.263 -21.771 1.00 40.59 189 LYS A CA 1
ATOM 1614 C C . LYS A 1 189 ? -8.817 -5.357 -21.277 1.00 40.59 189 LYS A C 1
ATOM 1616 O O . LYS A 1 189 ? -9.678 -5.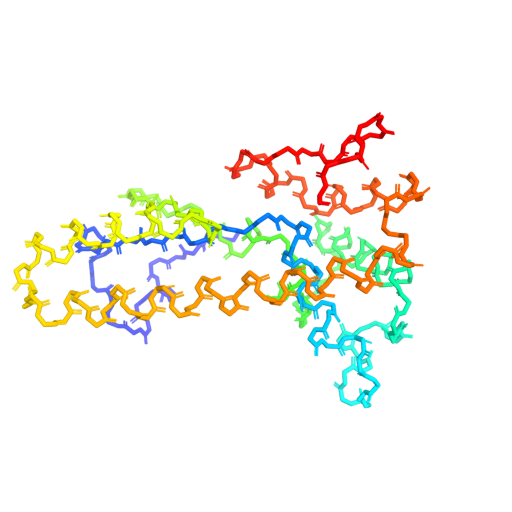013 -22.076 1.00 40.59 189 LYS A O 1
ATOM 1621 N N . LYS A 1 190 ? -8.842 -4.940 -20.009 1.00 39.25 190 LYS A N 1
ATOM 1622 C CA . LYS A 1 190 ? -9.857 -4.019 -19.465 1.00 39.25 190 LYS A CA 1
ATOM 1623 C C . LYS A 1 190 ? -9.179 -3.040 -18.519 1.00 39.25 190 LYS A C 1
ATOM 1625 O O . LYS A 1 190 ? -8.962 -3.356 -17.358 1.00 39.25 190 LYS A O 1
ATOM 1630 N N . LEU A 1 191 ?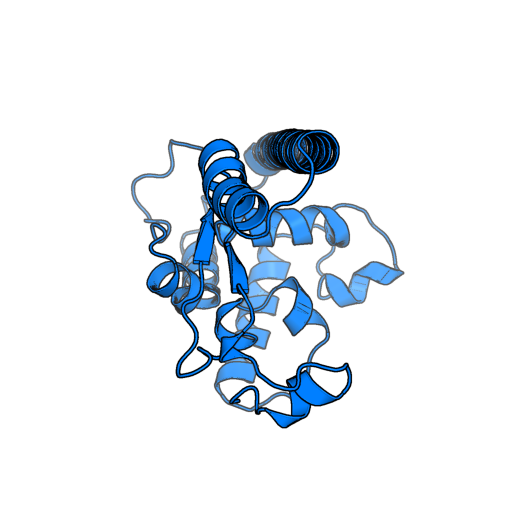 -8.831 -1.863 -19.022 1.00 45.19 191 LEU A N 1
ATOM 1631 C CA . LEU A 1 191 ? -8.256 -0.783 -18.216 1.00 45.19 191 LEU A CA 1
ATOM 1632 C C . LEU A 1 191 ? -8.934 0.542 -18.579 1.00 45.19 191 LEU A C 1
ATOM 1634 O O . LEU A 1 191 ? -8.278 1.514 -18.932 1.00 45.19 191 LEU A O 1
ATOM 1638 N N . MET A 1 192 ? -10.270 0.545 -18.537 1.00 34.16 192 MET A N 1
ATOM 1639 C CA . MET A 1 192 ? -11.097 1.722 -18.830 1.00 34.16 192 MET A CA 1
ATOM 1640 C C . MET A 1 192 ? -11.876 2.244 -17.614 1.00 34.16 192 MET A C 1
ATOM 1642 O O . MET A 1 192 ? -12.728 3.109 -17.765 1.00 34.16 192 MET A O 1
ATOM 1646 N N . TYR A 1 193 ? -11.570 1.763 -16.407 1.00 36.00 193 TYR A N 1
ATOM 1647 C CA . TYR A 1 193 ? -12.225 2.236 -15.189 1.00 36.00 193 TYR A CA 1
ATOM 1648 C C . TYR A 1 193 ? -11.201 2.477 -14.080 1.00 36.00 193 TYR A C 1
ATOM 1650 O O . TYR A 1 193 ? -10.919 1.597 -13.274 1.00 36.00 193 TYR A O 1
ATOM 1658 N N . PHE A 1 194 ? -10.649 3.689 -14.073 1.00 39.66 194 PHE A N 1
ATOM 1659 C CA . PHE A 1 194 ? -10.127 4.361 -12.884 1.00 39.66 194 PHE A CA 1
ATOM 1660 C C . PHE A 1 194 ? -10.574 5.814 -12.918 1.00 39.66 194 PHE A C 1
ATOM 1662 O O . PHE A 1 194 ? -10.447 6.451 -13.987 1.00 39.66 194 PHE A O 1
#

Mean predicted aligned error: 8.42 Å

Nearest PDB structures (foldseek):
  3q84-assembly2_G  TM=1.868E-01  e=6.270E+00  Homo sapiens

Solvent-accessible surface area (backbone atoms only — not comparable to full-atom values): 11773 Å² total; per-residue (Å²): 122,76,78,50,73,68,79,49,45,86,66,84,51,94,53,71,84,81,56,89,47,74,41,78,46,67,61,69,67,60,49,48,50,51,49,42,55,72,43,18,67,48,95,44,79,91,27,33,70,84,23,73,71,32,49,67,43,62,68,52,36,53,56,53,48,39,53,52,52,56,35,41,78,68,70,72,52,77,95,52,85,55,54,84,71,72,46,41,63,62,77,83,46,52,87,58,85,92,57,79,68,47,76,31,54,61,88,37,57,67,60,42,45,51,60,52,46,54,53,40,55,74,68,69,51,53,71,67,60,53,50,51,52,48,49,52,50,51,53,49,42,51,54,47,51,52,50,52,54,51,51,50,64,60,39,78,77,56,70,63,85,78,37,70,68,57,42,49,45,52,48,62,60,36,42,64,40,29,62,76,73,72,46,85,71,90,54,99,85,71,86,87,84,130

Radius of gyration: 18.9 Å; Cα contacts (8 Å, |Δi|>4): 158; c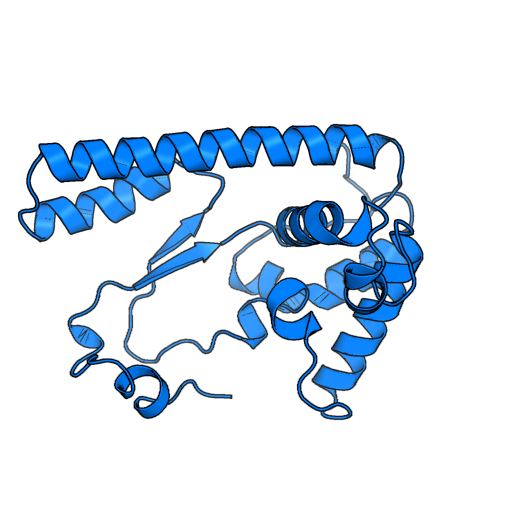hains: 1; bounding box: 40×34×50 Å

Secondary structure (DSSP, 8-state):
----HHHHHTTS-S-GGG--EEEEE--HHHHHHHHHHHHTSS--GGGTTTTTT-TT-HHHHHHHHHHHHHHHHTT-S---TTHHHHS-HHHH----TT--EEEEETT-HHHHHHHHHHHHHHTT--HHHHHHHHHHHHHHHHHHHHHHHHHHHHHTTS-SSS-HHHHHHHHHHTHHHHHHHTPPP--TT-----

Foldseek 3Di:
DDPDPVVVPVPDPPDLLVDAAEDEDEDLVLQQLLLCVVQQADDDVVSCVVQVVCRNQPLVSLVVVLVVLVCVVVVNDDDDPNCVRRAAPPVVDDPDPPHDYHYDYLLCLVSVLVVVVVVCVVVVHDPVVSVVVSVVSVVSNVVSVVSSVVSCVVCVVPDPLPDPVSLVSSCVRHVVVCVVVVHDRDDNPDDPDD

pLDDT: mean 81.37, std 15.66, range [34.16, 97.75]

Sequence (194 aa):
MKITQDEITDGRIDRLSEWKVFMIKQHPVNRFLDVYMRFCQKYREKNKVKCLNCFSDLNCIISKMYKLIDKKSRNVMDKSYHEEYFFPYTWNFSPIEGIDINIIDMENDNQMKFKIGKELIHLNISTHNIKDTFNIISNFSKSYADRKNKIRRKLNGETLYYNKLLLRKFASMYYCDFKYFGFDIPQFKKLMYF

Organism: Strongyloides papillosus (NCBI:txid174720)

InterPro domains:
  IPR007669 Carbohydrate sulfotransferase Chst-1-like [PTHR22900] (15-190)